Protein AF-A0A838JEU1-F1 (afdb_monomer)

Secondary structure (DSSP, 8-state):
--TTSTHHHHHHHHHHHHHHHSSPP-GGGSPPHHHHHHHHHHHTS---HHHHHHHHHHTT-HHHHSSSSEEPPTTT-EEETTEEEEEE-TTSSSEEEEEGGGTTSSS--EEEETTTT-TTS----EEEES-HHHHHHHHHHHHHHHH-SSEEEEE--HHHHHHHHHHS-B--PPPB-SSSSSEEEEE-SSEEEEEETTTEEEEEESSHHHHHHHHHH-----SEEE--

Foldseek 3Di:
DDPVPPVPPLVVVLQLLCVLQHPHFDQVQADPLVLQVVLCVVAVAHAAPLVSVCRRGHVNVCLQQVLFKDQDGSVRWDDDPQWTWGIAGNVRQKTKTFHRVQRVDNWAFIWMFNRRVPPPDDTDTDGFFRGPSLVSSVSSLVSSLRSAQWKFKFWAAPVQVVLQVVPWAWPPGDAGPPPHPRWTWTHDSFKIWIDHDRTMIIIHGSDNVSSVVVVVRGPTDIPDTGHD

Mean predicted aligned error: 4.56 Å

Solvent-accessible surface area (backbone atoms only — not comparable to full-atom values): 12388 Å² total; per-residue (Å²): 134,68,89,84,61,65,76,67,57,57,58,52,51,48,51,50,50,42,53,69,75,46,76,77,87,52,82,80,25,26,39,63,66,64,48,50,54,50,30,22,66,73,70,75,52,66,77,37,54,51,62,52,52,42,33,42,50,44,56,63,41,45,81,44,50,46,66,59,41,35,62,51,52,47,87,64,47,46,79,54,95,68,17,43,40,45,35,32,40,69,86,48,39,30,36,31,26,32,47,62,87,41,52,84,38,61,56,30,45,26,27,34,20,82,55,62,60,49,81,96,56,82,85,62,74,42,83,45,31,76,22,45,59,57,45,54,45,53,45,42,56,56,26,41,46,76,61,35,73,15,25,35,31,24,60,46,43,74,67,55,50,50,53,45,65,74,76,34,46,70,52,93,64,76,57,26,60,64,95,35,62,50,20,44,47,29,42,63,95,46,34,40,37,39,34,38,43,71,48,37,38,40,32,18,15,78,37,64,68,49,36,49,55,49,62,76,67,51,98,59,67,68,75,45,75,48,74,130

Nearest PDB structures (foldseek):
  6e8e-assembly1_A  TM=2.435E-01  e=3.056E-01  Escherichia coli K-12
  6e8e-assembly1_B  TM=2.453E-01  e=3.869E-01  Escherichia coli K-12
  7aze-assembly1_B  TM=1.612E-01  e=5.846E-01  Escherichia coli 2-427-07_S4_C3
  5g4q-assembly2_A-3  TM=1.961E-01  e=9.370E-01  Helicobacter pylori 26695
  4n99-assembly1_B  TM=1.307E-01  e=1.186E+00  Escherichia coli K-12

Structure (mmCIF, N/CA/C/O backbone):
data_AF-A0A838JEU1-F1
#
_entry.id   AF-A0A838JEU1-F1
#
loop_
_atom_site.group_PDB
_atom_site.id
_atom_site.type_symbol
_atom_site.label_atom_id
_atom_site.label_alt_id
_atom_site.label_comp_id
_atom_site.label_asym_id
_atom_site.label_entity_id
_atom_site.label_seq_id
_atom_site.pdbx_PDB_ins_code
_atom_site.Cartn_x
_atom_site.Cartn_y
_atom_site.Cartn_z
_atom_site.occupancy
_atom_site.B_iso_or_equiv
_atom_site.auth_seq_id
_atom_site.auth_comp_id
_atom_site.auth_asym_id
_atom_site.auth_atom_id
_atom_site.pdbx_PDB_model_num
ATOM 1 N N . MET A 1 1 ? 16.624 1.380 20.638 1.00 34.75 1 MET A N 1
ATOM 2 C CA . MET A 1 1 ? 15.987 2.659 20.261 1.00 34.75 1 MET A CA 1
ATOM 3 C C . MET A 1 1 ? 14.677 2.730 21.017 1.00 34.75 1 MET A C 1
ATOM 5 O O . MET A 1 1 ? 14.081 1.677 21.212 1.00 34.75 1 MET A O 1
ATOM 9 N N . ARG A 1 2 ? 14.326 3.891 21.573 1.00 26.25 2 ARG A N 1
ATOM 10 C CA . ARG A 1 2 ? 13.119 4.047 22.396 1.00 26.25 2 ARG A CA 1
ATOM 11 C C . ARG A 1 2 ? 11.879 4.120 21.478 1.00 26.25 2 ARG A C 1
ATOM 13 O O . ARG A 1 2 ? 11.994 4.546 20.332 1.00 26.25 2 ARG A O 1
ATOM 20 N N . GLU A 1 3 ? 10.732 3.642 21.962 1.00 34.91 3 GLU A N 1
ATOM 21 C CA . GLU A 1 3 ? 9.453 3.512 21.224 1.00 34.91 3 GLU A CA 1
ATOM 22 C C . GLU A 1 3 ? 8.858 4.845 20.722 1.00 34.91 3 GLU A C 1
ATOM 24 O O . GLU A 1 3 ? 7.921 4.853 19.930 1.00 34.91 3 GLU A O 1
ATOM 29 N N . ASP A 1 4 ? 9.426 5.979 21.126 1.00 34.72 4 ASP A N 1
ATOM 30 C CA . ASP A 1 4 ? 9.023 7.347 20.791 1.00 34.72 4 ASP A CA 1
ATOM 31 C C . ASP A 1 4 ? 9.634 7.896 19.478 1.00 34.72 4 ASP A C 1
ATOM 33 O O . ASP A 1 4 ? 9.159 8.909 18.967 1.00 34.72 4 ASP A O 1
ATOM 37 N N . GLU A 1 5 ? 10.620 7.223 18.866 1.00 35.59 5 GLU A N 1
ATOM 38 C CA . GLU A 1 5 ? 11.255 7.653 17.596 1.00 35.59 5 GLU A CA 1
ATOM 39 C C . GLU A 1 5 ? 10.657 7.013 16.324 1.00 35.59 5 GLU A C 1
ATOM 41 O O . GLU A 1 5 ? 10.950 7.450 15.209 1.00 35.59 5 GLU A O 1
ATOM 46 N N . ILE A 1 6 ? 9.788 6.006 16.457 1.00 46.88 6 ILE A N 1
ATOM 47 C CA . ILE A 1 6 ? 9.295 5.194 15.325 1.00 46.88 6 ILE A CA 1
ATOM 48 C C . ILE A 1 6 ? 8.277 5.965 14.457 1.00 46.88 6 ILE A C 1
ATOM 50 O O . ILE A 1 6 ? 8.247 5.808 13.236 1.00 46.88 6 ILE A O 1
ATOM 54 N N . GLY A 1 7 ? 7.509 6.886 15.050 1.00 44.34 7 GLY A N 1
ATOM 55 C CA . GLY A 1 7 ? 6.452 7.623 14.346 1.00 44.34 7 GLY A CA 1
ATOM 56 C C . GLY A 1 7 ? 6.934 8.680 13.340 1.00 44.34 7 GLY A C 1
ATOM 57 O O . GLY A 1 7 ? 6.198 9.011 12.419 1.00 44.34 7 GLY A O 1
ATOM 58 N N . HIS A 1 8 ? 8.161 9.203 13.463 1.00 49.50 8 HIS A N 1
ATOM 59 C CA . HIS A 1 8 ? 8.622 10.332 12.632 1.00 49.50 8 HIS A CA 1
ATOM 60 C C . HIS A 1 8 ? 9.325 9.931 11.324 1.00 49.50 8 HIS A C 1
ATOM 62 O O . HIS A 1 8 ? 9.464 10.767 10.433 1.00 49.50 8 HIS A O 1
ATOM 68 N N . HIS A 1 9 ? 9.770 8.681 11.165 1.00 67.44 9 HIS A N 1
ATOM 69 C CA . HIS A 1 9 ? 10.587 8.298 10.004 1.00 67.44 9 HIS A CA 1
ATOM 70 C C . HIS A 1 9 ? 9.757 7.839 8.790 1.00 67.44 9 HIS A C 1
ATOM 72 O O . HIS A 1 9 ? 10.110 8.116 7.637 1.00 67.44 9 HIS A O 1
ATOM 78 N N . TRP A 1 10 ? 8.635 7.149 9.020 1.00 81.56 10 TRP A N 1
ATOM 79 C CA . TRP A 1 10 ? 7.823 6.594 7.933 1.00 81.56 10 TRP A CA 1
ATOM 80 C C . TRP A 1 10 ? 7.064 7.697 7.185 1.00 81.56 10 TRP A C 1
ATOM 82 O O . TRP A 1 10 ? 7.128 7.758 5.959 1.00 81.56 10 TRP A O 1
ATOM 92 N N . TRP A 1 11 ? 6.429 8.631 7.905 1.00 84.25 11 TRP A N 1
ATOM 93 C CA . TRP A 1 11 ? 5.602 9.661 7.278 1.00 84.25 11 TRP A CA 1
ATOM 94 C C . TRP A 1 11 ? 6.423 10.642 6.443 1.00 84.25 11 TRP A C 1
ATOM 96 O O . TRP A 1 11 ? 5.967 11.116 5.406 1.00 84.25 11 TRP A O 1
ATOM 106 N N . VAL A 1 12 ? 7.674 10.897 6.837 1.00 86.19 12 VAL A N 1
ATOM 107 C CA . VAL A 1 12 ? 8.636 11.641 6.011 1.00 86.19 12 VAL A CA 1
ATOM 108 C C . VAL A 1 12 ? 8.907 10.905 4.699 1.00 86.19 12 VAL A C 1
ATOM 110 O O . VAL A 1 12 ? 8.905 11.529 3.640 1.00 86.19 12 VAL A O 1
ATOM 113 N N . SER A 1 13 ? 9.086 9.584 4.753 1.00 88.25 13 SER A N 1
ATOM 114 C CA . SER A 1 13 ? 9.321 8.754 3.566 1.00 88.25 13 SER A CA 1
ATOM 115 C C . SER A 1 13 ? 8.100 8.731 2.643 1.00 88.25 13 SER A C 1
ATOM 117 O O . SER A 1 13 ? 8.246 8.930 1.438 1.00 88.25 13 SER A O 1
ATOM 119 N N . VAL A 1 14 ? 6.895 8.598 3.206 1.00 89.31 14 VAL A N 1
ATOM 120 C CA . VAL A 1 14 ? 5.643 8.673 2.443 1.00 89.31 14 VAL A CA 1
ATOM 121 C C . VAL A 1 14 ? 5.468 10.053 1.817 1.00 89.31 14 VAL A C 1
ATOM 123 O O . VAL A 1 14 ? 5.272 10.149 0.613 1.00 89.31 14 VAL A O 1
ATOM 126 N N . LYS A 1 15 ? 5.594 11.141 2.586 1.00 88.81 15 LYS A N 1
ATOM 127 C CA . LYS A 1 15 ? 5.502 12.515 2.057 1.00 88.81 15 LYS A CA 1
ATOM 128 C C . LYS A 1 15 ? 6.488 12.761 0.927 1.00 88.81 15 LYS A C 1
ATOM 130 O O . LYS A 1 15 ? 6.144 13.408 -0.057 1.00 88.81 15 LYS A O 1
ATOM 135 N N . GLN A 1 16 ? 7.704 12.250 1.067 1.00 89.75 16 GLN A N 1
ATOM 136 C CA . GLN A 1 16 ? 8.727 12.378 0.045 1.00 89.75 16 GLN A CA 1
ATOM 137 C C . GLN A 1 16 ? 8.371 11.595 -1.221 1.00 89.75 16 GLN A C 1
ATOM 139 O O . GLN A 1 16 ? 8.510 12.140 -2.311 1.00 89.75 16 GLN A O 1
ATOM 144 N N . TRP A 1 17 ? 7.864 10.367 -1.085 1.00 91.56 17 TRP A N 1
ATOM 145 C CA . TRP A 1 17 ? 7.328 9.607 -2.215 1.00 91.56 17 TRP A CA 1
ATOM 146 C C . TRP A 1 17 ? 6.184 10.359 -2.902 1.00 91.56 17 TRP A C 1
ATOM 148 O O . TRP A 1 17 ? 6.201 10.529 -4.118 1.00 91.56 17 TRP A O 1
ATOM 158 N N . ILE A 1 18 ? 5.231 10.882 -2.123 1.00 91.44 18 ILE A N 1
ATOM 159 C CA . ILE A 1 18 ? 4.098 11.661 -2.634 1.00 91.44 18 ILE A CA 1
ATOM 160 C C . ILE A 1 18 ? 4.588 12.890 -3.407 1.00 91.44 18 ILE A C 1
ATOM 162 O O . ILE A 1 18 ? 4.114 13.144 -4.509 1.00 91.44 18 ILE A O 1
ATOM 166 N N . ALA A 1 19 ? 5.560 13.626 -2.867 1.00 90.69 19 ALA A N 1
ATOM 167 C CA . ALA A 1 19 ? 6.141 14.796 -3.524 1.00 90.69 19 ALA A CA 1
ATOM 168 C C . ALA A 1 19 ? 6.903 14.449 -4.814 1.00 90.69 19 ALA A C 1
ATOM 170 O O . ALA A 1 19 ? 6.990 15.278 -5.717 1.00 90.69 19 ALA A O 1
ATOM 171 N N . ASP A 1 20 ? 7.470 13.245 -4.896 1.00 91.56 20 ASP A N 1
ATOM 172 C CA . ASP A 1 20 ? 8.172 12.767 -6.082 1.00 91.56 20 ASP A CA 1
ATOM 173 C C . ASP A 1 20 ? 7.193 12.304 -7.184 1.00 91.56 20 ASP A C 1
ATOM 175 O O . ASP A 1 20 ? 7.394 12.624 -8.359 1.00 91.56 20 ASP A O 1
ATOM 179 N N . TRP A 1 21 ? 6.133 11.575 -6.831 1.00 93.75 21 TRP A N 1
ATOM 180 C CA . TRP A 1 21 ? 5.269 10.873 -7.793 1.00 93.75 21 TRP A CA 1
ATOM 181 C C . TRP A 1 21 ? 3.942 11.566 -8.104 1.00 93.75 21 TRP A C 1
ATOM 183 O O . TRP A 1 21 ? 3.328 11.273 -9.126 1.00 93.75 21 TRP A O 1
ATOM 193 N N . TYR A 1 22 ? 3.500 12.488 -7.255 1.00 92.81 22 TYR A N 1
ATOM 194 C CA . TYR A 1 22 ? 2.186 13.114 -7.354 1.00 92.81 22 TYR A CA 1
ATOM 195 C C . TYR A 1 22 ? 2.292 14.637 -7.272 1.00 92.81 22 TYR A C 1
ATOM 197 O O . TYR A 1 22 ? 3.369 15.215 -7.107 1.00 92.81 22 TYR A O 1
ATOM 205 N N . ARG A 1 23 ? 1.145 15.322 -7.363 1.00 91.88 23 ARG A N 1
ATOM 206 C CA . ARG A 1 23 ? 1.109 16.758 -7.075 1.00 91.88 23 ARG A CA 1
ATOM 207 C C . ARG A 1 23 ? 1.555 17.041 -5.627 1.00 91.88 23 ARG A C 1
ATOM 209 O O . ARG A 1 23 ? 1.268 16.220 -4.741 1.00 91.88 23 ARG A O 1
ATOM 216 N N . PRO A 1 24 ? 2.159 18.218 -5.364 1.00 87.88 24 PRO A N 1
ATOM 217 C CA . PRO A 1 24 ? 2.496 18.645 -4.012 1.00 87.88 24 PRO A CA 1
ATOM 218 C C . PRO A 1 24 ? 1.298 18.554 -3.061 1.00 87.88 24 PRO A C 1
ATOM 220 O O . PRO A 1 24 ? 0.160 18.844 -3.450 1.00 87.88 24 PRO A O 1
ATOM 223 N N . SER A 1 25 ? 1.565 18.140 -1.822 1.00 88.62 25 SER A N 1
ATOM 224 C CA . SER A 1 25 ? 0.551 18.090 -0.769 1.00 88.62 25 SER A CA 1
ATOM 225 C C . SER A 1 25 ? 0.269 19.478 -0.199 1.00 88.62 25 SER A C 1
ATOM 227 O O . SER A 1 25 ? 1.195 20.266 0.012 1.00 88.62 25 SER A O 1
ATOM 229 N N . GLY A 1 26 ? -0.999 19.743 0.096 1.00 89.81 26 GLY A N 1
ATOM 230 C CA . GLY A 1 26 ? -1.471 20.958 0.758 1.00 89.81 26 GLY A CA 1
ATOM 231 C C . GLY A 1 26 ? -2.243 20.657 2.043 1.00 89.81 26 GLY A C 1
ATOM 232 O O . GLY A 1 26 ? -2.559 19.510 2.346 1.00 89.81 26 GLY A O 1
ATOM 233 N N . VAL A 1 27 ? -2.545 21.689 2.833 1.00 90.56 27 VAL A N 1
ATOM 234 C CA . VAL A 1 27 ? -3.310 21.541 4.092 1.00 90.56 27 VAL A CA 1
ATOM 235 C C . VAL A 1 27 ? -4.745 21.079 3.815 1.00 90.56 27 VAL A C 1
ATOM 237 O O . VAL A 1 27 ? -5.356 20.385 4.624 1.00 90.56 27 VAL A O 1
ATOM 240 N N . GLU A 1 28 ? -5.274 21.433 2.649 1.00 94.44 28 GLU A N 1
ATOM 241 C CA . GLU A 1 28 ? -6.586 21.035 2.154 1.00 94.44 28 GLU A CA 1
ATOM 242 C C . GLU A 1 28 ? -6.712 19.536 1.864 1.00 94.44 28 GLU A C 1
ATOM 244 O O . GLU A 1 28 ? -7.832 19.052 1.740 1.00 94.44 28 GLU A O 1
ATOM 249 N N . ASP A 1 29 ? -5.601 18.799 1.789 1.00 95.94 29 ASP A N 1
ATOM 250 C CA . ASP A 1 29 ? -5.586 17.357 1.522 1.00 95.94 29 ASP A CA 1
ATOM 251 C C . ASP A 1 29 ? -6.005 16.514 2.738 1.00 95.94 29 ASP A C 1
ATOM 253 O O . ASP A 1 29 ? -6.312 15.325 2.608 1.00 95.94 29 ASP A O 1
ATOM 257 N N . GLY A 1 30 ? -6.048 17.133 3.917 1.00 96.75 30 GLY A N 1
ATOM 258 C CA . GLY A 1 30 ? -6.467 16.522 5.167 1.00 96.75 30 GLY A CA 1
ATOM 259 C C . GLY A 1 30 ? -7.982 16.460 5.357 1.00 96.75 30 GLY A C 1
ATOM 260 O O . GLY A 1 30 ? -8.742 17.368 4.996 1.00 96.75 30 GLY A O 1
ATOM 261 N N . LEU A 1 31 ? -8.434 15.391 6.005 1.00 97.62 31 LEU A N 1
ATOM 262 C CA . LEU A 1 31 ? -9.739 15.343 6.655 1.00 97.62 31 LEU A CA 1
ATOM 263 C C . LEU A 1 31 ? -9.664 16.012 8.041 1.00 97.62 31 LEU A C 1
ATOM 265 O O . LEU A 1 31 ? -8.628 15.947 8.707 1.00 97.62 31 LEU A O 1
ATOM 269 N N . PRO A 1 32 ? -10.744 16.658 8.511 1.00 97.25 32 PRO A N 1
ATOM 270 C CA . PRO A 1 32 ? -10.818 17.164 9.874 1.00 97.25 32 PRO A CA 1
ATOM 271 C C . PRO A 1 32 ? -10.585 16.049 10.898 1.00 97.25 32 PRO A C 1
ATOM 273 O O . PRO A 1 32 ? -11.189 14.985 10.811 1.00 97.25 32 PRO A O 1
ATOM 276 N N . ILE A 1 33 ? -9.796 16.324 11.942 1.00 96.75 33 ILE A N 1
ATOM 277 C CA . ILE A 1 33 ? -9.591 15.373 13.053 1.00 96.75 33 ILE A CA 1
ATOM 278 C C . ILE A 1 33 ? -10.911 14.951 13.724 1.00 96.75 33 ILE A C 1
ATOM 280 O O . ILE A 1 33 ? -11.016 13.847 14.251 1.00 96.75 33 ILE A O 1
ATOM 284 N N . MET A 1 34 ? -11.935 15.808 13.654 1.00 97.88 34 MET A N 1
ATOM 285 C CA . MET A 1 34 ? -13.280 15.515 14.149 1.00 97.88 34 MET A CA 1
ATOM 286 C C . MET A 1 34 ? -13.882 14.262 13.496 1.00 97.88 34 MET A C 1
ATOM 288 O O . MET A 1 34 ? -14.596 13.527 14.172 1.00 97.88 34 MET A O 1
ATOM 292 N N . ASP A 1 35 ? -13.567 13.982 12.228 1.00 98.31 35 ASP A N 1
ATOM 293 C CA . ASP A 1 35 ? -14.056 12.788 11.532 1.00 98.31 35 ASP A CA 1
ATOM 294 C C . ASP A 1 35 ? -13.490 11.515 12.188 1.00 98.31 35 ASP A C 1
ATOM 296 O O . ASP A 1 35 ? -14.218 10.544 12.399 1.00 98.31 35 ASP A O 1
ATOM 300 N N . CYS A 1 36 ? -12.216 11.544 12.600 1.00 98.00 36 CYS A N 1
ATOM 301 C CA . CYS A 1 36 ? -11.595 10.465 13.371 1.00 98.00 36 CYS A CA 1
ATOM 302 C C . CYS A 1 36 ? -12.260 10.310 14.745 1.00 98.00 36 CYS A C 1
ATOM 304 O O . CYS A 1 36 ? -12.632 9.202 15.115 1.00 98.00 36 CYS A O 1
ATOM 306 N N . THR A 1 37 ? -12.476 11.408 15.477 1.00 98.19 37 THR A N 1
ATOM 307 C CA . THR A 1 37 ? -13.117 11.368 16.806 1.00 98.19 37 THR A CA 1
ATOM 308 C C . THR A 1 37 ? -14.555 10.844 16.743 1.00 98.19 37 THR A C 1
ATOM 310 O O . THR A 1 37 ? -14.997 10.111 17.628 1.00 98.19 37 THR A O 1
ATOM 313 N N . GLN A 1 38 ? -15.298 11.175 15.684 1.00 98.50 38 GLN A N 1
ATOM 314 C CA . GLN A 1 38 ? -16.636 10.627 15.458 1.00 98.50 38 GLN A CA 1
ATOM 315 C C . GLN A 1 38 ? -16.594 9.123 15.176 1.00 98.50 38 GLN A C 1
ATOM 317 O O . GLN A 1 38 ? -17.432 8.388 15.698 1.00 98.50 38 GLN A O 1
ATOM 322 N N . ALA A 1 39 ? -15.622 8.652 14.390 1.00 98.38 39 ALA A N 1
ATOM 323 C CA . ALA A 1 39 ? -15.423 7.227 14.140 1.00 98.38 39 ALA A CA 1
ATOM 324 C C . ALA A 1 39 ? -15.069 6.467 15.427 1.00 98.38 39 ALA A C 1
ATOM 326 O O . ALA A 1 39 ? -15.702 5.458 15.731 1.00 98.38 39 ALA A O 1
ATOM 327 N N . GLU A 1 40 ? -14.129 6.994 16.215 1.00 98.50 40 GLU A N 1
ATOM 328 C CA . GLU A 1 40 ? -13.737 6.470 17.530 1.00 98.50 40 GLU A CA 1
ATOM 329 C C . GLU A 1 40 ? -14.949 6.344 18.462 1.00 98.50 40 GLU A C 1
ATOM 331 O O . GLU A 1 40 ? -15.218 5.268 18.995 1.00 98.50 40 GLU A O 1
ATOM 336 N N . SER A 1 41 ? -15.754 7.407 18.588 1.00 98.50 41 SER A N 1
ATOM 337 C CA . SER A 1 41 ? -16.962 7.388 19.420 1.00 98.50 41 SER A CA 1
ATOM 338 C C . SER A 1 41 ? -18.032 6.424 18.907 1.00 98.50 41 SER A C 1
ATOM 340 O O . SER A 1 41 ? -18.727 5.816 19.718 1.00 98.50 41 SER A O 1
ATOM 342 N N . ARG A 1 42 ? -18.202 6.306 17.585 1.00 98.50 42 ARG A N 1
ATOM 343 C CA . ARG A 1 42 ? -19.189 5.411 16.960 1.00 98.50 42 ARG A CA 1
ATOM 344 C C . ARG A 1 42 ? -18.831 3.942 17.160 1.00 98.50 42 ARG A C 1
ATOM 346 O O . ARG A 1 42 ? -19.724 3.127 17.360 1.00 98.50 42 ARG A O 1
ATOM 353 N N . LEU A 1 43 ? -17.545 3.616 17.074 1.00 98.19 43 LEU A N 1
ATOM 354 C CA . LEU A 1 43 ? -17.036 2.247 17.147 1.00 98.19 43 LEU A CA 1
ATOM 355 C C . LEU A 1 43 ? -16.625 1.834 18.568 1.00 98.19 43 LEU A C 1
ATOM 357 O O . LEU A 1 43 ? -16.442 0.648 18.820 1.00 98.19 43 LEU A O 1
ATOM 361 N N . GLY A 1 44 ? -16.492 2.784 19.498 1.00 98.12 44 GLY A N 1
ATOM 362 C CA . GLY A 1 44 ? -16.041 2.514 20.863 1.00 98.12 44 GLY A CA 1
ATOM 363 C C . GLY A 1 44 ? -14.558 2.140 20.943 1.00 98.12 44 GLY A C 1
ATOM 364 O O . GLY A 1 44 ? -14.179 1.330 21.784 1.00 98.12 44 GLY A O 1
ATOM 365 N N . ILE A 1 45 ? -13.729 2.710 20.063 1.00 97.88 45 ILE A N 1
ATOM 366 C CA . ILE A 1 45 ? -12.292 2.418 19.944 1.00 97.88 45 ILE A CA 1
ATOM 367 C C . ILE A 1 45 ? -11.463 3.704 19.954 1.00 97.88 45 ILE A C 1
ATOM 369 O O . ILE A 1 45 ? -12.001 4.801 19.829 1.00 97.88 45 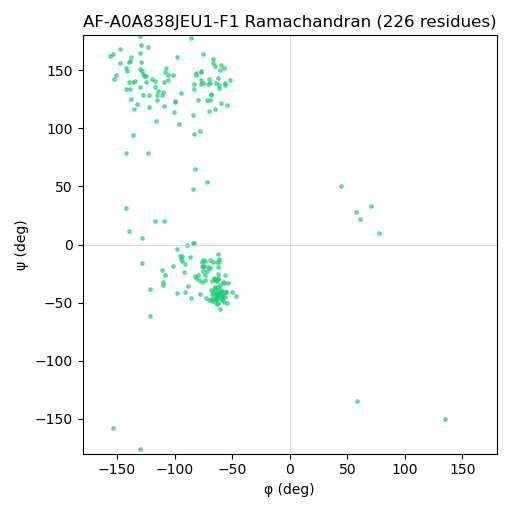ILE A O 1
ATOM 373 N N . VAL A 1 46 ? -10.141 3.558 20.016 1.00 97.38 46 VAL A N 1
ATOM 374 C CA . VAL A 1 46 ? -9.184 4.618 19.679 1.00 97.38 46 VAL A CA 1
ATOM 375 C C . VAL A 1 46 ? -8.474 4.215 18.393 1.00 97.38 46 VAL A C 1
ATOM 377 O O . VAL A 1 46 ? -7.974 3.097 18.289 1.00 97.38 46 VAL A O 1
ATOM 380 N N . LEU A 1 47 ? -8.436 5.106 17.403 1.00 98.00 47 LEU A N 1
ATOM 381 C CA . LEU A 1 47 ? -7.729 4.841 16.157 1.00 98.00 47 LEU A CA 1
ATOM 382 C C . LEU A 1 47 ? -6.214 4.963 16.382 1.00 98.00 47 LEU A C 1
ATOM 384 O O . LEU A 1 47 ? -5.775 5.919 17.042 1.00 98.00 47 LEU A O 1
ATOM 388 N N . PRO A 1 48 ? -5.405 4.065 15.794 1.00 97.44 48 PRO A N 1
ATOM 389 C CA . PRO A 1 48 ? -3.951 4.163 15.837 1.00 97.44 48 PRO A CA 1
ATOM 390 C C . PRO A 1 48 ? -3.422 5.480 15.274 1.00 97.44 48 PRO A C 1
ATOM 392 O O . PRO A 1 48 ? -4.033 6.102 14.395 1.00 97.44 48 PRO A O 1
ATOM 395 N N . GLN A 1 49 ? -2.261 5.903 15.774 1.00 95.44 49 GLN A N 1
ATOM 396 C CA . GLN A 1 49 ? -1.648 7.180 15.406 1.00 95.44 49 GLN A CA 1
ATOM 397 C C . GLN A 1 49 ? -1.427 7.301 13.882 1.00 95.44 49 GLN A C 1
ATOM 399 O O . GLN A 1 49 ? -1.833 8.331 13.338 1.00 95.44 49 GLN A O 1
ATOM 404 N N . PRO A 1 50 ? -0.901 6.284 13.163 1.00 96.44 50 PRO A N 1
ATOM 405 C CA . PRO A 1 50 ? -0.664 6.396 11.722 1.00 96.44 50 PRO A CA 1
ATOM 406 C C . PRO A 1 50 ? -1.938 6.562 10.894 1.00 96.44 50 PRO A C 1
ATOM 408 O O . PRO A 1 50 ? -1.932 7.336 9.942 1.00 96.44 50 PRO A O 1
ATOM 411 N N . LEU A 1 51 ? -3.051 5.913 11.270 1.00 96.88 51 LEU A N 1
ATOM 412 C CA . LEU A 1 51 ? -4.335 6.121 10.584 1.00 96.88 51 LEU A CA 1
ATOM 413 C C . LEU A 1 51 ? -4.824 7.559 10.766 1.00 96.88 51 LEU A C 1
ATOM 415 O O . LEU A 1 51 ? -5.223 8.205 9.799 1.00 96.88 51 LEU A O 1
ATOM 419 N N . LYS A 1 52 ? -4.766 8.092 11.992 1.00 96.75 52 LYS A N 1
ATOM 420 C CA . LYS A 1 52 ? -5.165 9.483 12.256 1.00 96.75 52 LYS A CA 1
ATOM 421 C C . LYS A 1 52 ? -4.278 10.475 11.512 1.00 96.75 52 LYS A C 1
ATOM 423 O O . LYS A 1 52 ? -4.797 11.432 10.938 1.00 96.75 52 LYS A O 1
ATOM 428 N N . GLU A 1 53 ? -2.967 10.251 11.501 1.00 95.44 53 GLU A N 1
ATOM 429 C CA . GLU A 1 53 ? -2.006 11.084 10.771 1.00 95.44 53 GLU A CA 1
ATOM 430 C C . GLU A 1 53 ? -2.254 11.034 9.259 1.00 95.44 53 GLU A C 1
ATOM 432 O O . GLU A 1 53 ? -2.275 12.082 8.607 1.00 95.44 53 GLU A O 1
ATOM 437 N N . TRP A 1 54 ? -2.541 9.847 8.718 1.00 96.38 54 TRP A N 1
ATOM 438 C CA . TRP A 1 54 ? -2.915 9.680 7.319 1.00 96.38 54 TRP A CA 1
ATOM 439 C C . TRP A 1 54 ? -4.185 10.462 6.985 1.00 96.38 54 TRP A C 1
ATOM 441 O O . TRP A 1 54 ? -4.164 11.312 6.094 1.00 96.38 54 TRP A O 1
ATOM 451 N N . TYR A 1 55 ? -5.284 10.238 7.714 1.00 97.50 55 TYR A N 1
ATOM 452 C CA . TYR A 1 55 ? -6.550 10.925 7.446 1.00 97.50 55 TYR A CA 1
ATOM 453 C C . TYR A 1 55 ? -6.398 12.441 7.521 1.00 97.50 55 TYR A C 1
ATOM 455 O O . TYR A 1 55 ? -6.863 13.149 6.631 1.00 97.50 55 TYR A O 1
ATOM 463 N N . THR A 1 56 ? -5.702 12.943 8.540 1.00 96.62 56 THR A N 1
ATOM 464 C CA . THR A 1 56 ? -5.552 14.388 8.759 1.00 96.62 56 THR A CA 1
ATOM 465 C C . THR A 1 56 ? -4.564 15.070 7.823 1.00 96.62 56 THR A C 1
ATOM 467 O O . THR A 1 56 ? -4.610 16.291 7.705 1.00 96.62 56 THR A O 1
ATOM 470 N N . THR A 1 57 ? -3.711 14.320 7.122 1.00 94.50 57 THR A N 1
ATOM 471 C CA . THR A 1 57 ? -2.727 14.908 6.201 1.00 94.50 57 THR A CA 1
ATOM 472 C C . THR A 1 57 ? -3.033 14.631 4.726 1.00 94.50 57 THR A C 1
ATOM 474 O O . THR A 1 57 ? -2.753 15.475 3.881 1.00 94.50 57 THR A O 1
ATOM 477 N N . ALA A 1 58 ? -3.579 13.460 4.398 1.00 95.62 58 ALA A N 1
ATOM 478 C CA . ALA A 1 58 ? -3.789 12.997 3.024 1.00 95.62 58 ALA A CA 1
ATOM 479 C C . ALA A 1 58 ? -5.138 12.280 2.815 1.00 95.62 58 ALA A C 1
ATOM 481 O O . ALA A 1 58 ? -5.356 11.673 1.767 1.00 95.62 58 ALA A O 1
ATOM 482 N N . GLY A 1 59 ? -6.067 12.343 3.775 1.00 95.81 59 GLY A N 1
ATOM 483 C CA . GLY A 1 59 ? -7.346 11.628 3.708 1.00 95.81 59 GLY A CA 1
ATOM 484 C C . GLY A 1 59 ? -8.251 12.015 2.532 1.00 95.81 59 GLY A C 1
ATOM 485 O O . GLY A 1 59 ? -9.172 11.271 2.214 1.00 95.81 59 GLY A O 1
ATOM 486 N N . ARG A 1 60 ? -7.998 13.143 1.852 1.00 96.38 60 ARG A N 1
ATOM 487 C CA . ARG A 1 60 ? -8.702 13.545 0.617 1.00 96.38 60 ARG A CA 1
ATOM 488 C C . ARG A 1 60 ? -7.948 13.203 -0.670 1.00 96.38 60 ARG A C 1
ATOM 490 O O . ARG A 1 60 ? -8.477 13.437 -1.753 1.00 96.38 60 ARG A O 1
ATOM 497 N N . ARG A 1 61 ? -6.730 12.662 -0.578 1.00 95.00 61 ARG A N 1
ATOM 498 C CA . ARG A 1 61 ? -5.877 12.308 -1.726 1.00 95.00 61 ARG A CA 1
ATOM 499 C C . ARG A 1 61 ? -6.239 10.954 -2.311 1.00 95.00 61 ARG A C 1
ATOM 501 O O . ARG A 1 61 ? -5.456 10.008 -2.249 1.00 95.00 61 ARG A O 1
ATOM 508 N N . THR A 1 62 ? -7.444 10.856 -2.862 1.00 94.50 62 THR A N 1
ATOM 509 C CA . THR A 1 62 ? -7.925 9.620 -3.494 1.00 94.50 62 THR A CA 1
ATOM 510 C C . THR A 1 62 ? -7.077 9.205 -4.698 1.00 94.50 62 THR A C 1
ATOM 512 O O . THR A 1 62 ? -7.055 8.030 -5.034 1.00 94.50 62 THR A O 1
ATOM 515 N N . ASP A 1 63 ? -6.311 10.133 -5.281 1.00 94.25 63 ASP A N 1
ATOM 516 C CA . ASP A 1 63 ? -5.278 9.863 -6.285 1.00 94.25 63 ASP A CA 1
ATOM 517 C C . ASP A 1 63 ? -4.110 9.006 -5.766 1.00 94.25 63 ASP A C 1
ATOM 519 O O . ASP A 1 63 ? -3.354 8.492 -6.577 1.00 94.25 63 ASP A O 1
ATOM 523 N N . ILE A 1 64 ? -3.957 8.851 -4.444 1.00 93.44 64 ILE A N 1
ATOM 524 C CA . ILE A 1 64 ? -2.852 8.114 -3.807 1.00 93.44 64 ILE A CA 1
ATOM 525 C C . ILE A 1 64 ? -3.315 6.798 -3.162 1.00 93.44 64 ILE A C 1
ATOM 527 O O . ILE A 1 64 ? -2.532 5.861 -3.082 1.00 93.44 64 ILE A O 1
ATOM 531 N N . HIS A 1 65 ? -4.547 6.731 -2.644 1.00 88.19 65 HIS A N 1
ATOM 532 C CA . HIS A 1 65 ? -5.019 5.603 -1.816 1.00 88.19 65 HIS A CA 1
ATOM 533 C C . HIS A 1 65 ? -6.350 4.981 -2.278 1.00 88.19 65 HIS A C 1
ATOM 535 O O . HIS A 1 65 ? -6.937 4.179 -1.550 1.00 88.19 65 HIS A O 1
ATOM 541 N N . CYS A 1 66 ? -6.875 5.432 -3.422 1.00 92.56 66 CYS A N 1
ATOM 542 C CA . CYS A 1 66 ? -8.180 5.042 -3.961 1.00 92.56 66 CYS A CA 1
ATOM 543 C C . CYS A 1 66 ? -8.163 4.900 -5.499 1.00 92.56 66 CYS A C 1
ATOM 545 O O . CYS A 1 66 ? -9.161 5.206 -6.157 1.00 92.56 66 CYS A O 1
ATOM 547 N N . VAL A 1 67 ? -7.033 4.498 -6.091 1.00 93.62 67 VAL A N 1
ATOM 548 C CA . VAL A 1 67 ? -6.890 4.321 -7.547 1.00 93.62 67 VAL A CA 1
ATOM 549 C C . VAL A 1 67 ? -7.365 2.931 -7.961 1.00 93.62 67 VAL A C 1
ATOM 551 O O . VAL A 1 67 ? -8.137 2.804 -8.912 1.00 93.62 67 VAL A O 1
ATOM 554 N N . GLN A 1 68 ? -6.942 1.902 -7.230 1.00 94.31 68 GLN A N 1
ATOM 555 C CA . GLN A 1 68 ? -7.375 0.523 -7.396 1.00 94.31 68 GLN A CA 1
ATOM 556 C C . GLN A 1 68 ? -8.009 -0.006 -6.105 1.00 94.31 68 GLN A C 1
ATOM 558 O O . GLN A 1 68 ? -9.197 -0.326 -6.124 1.00 94.31 68 GLN A O 1
ATOM 563 N N . ASN A 1 69 ? -7.281 -0.069 -4.990 1.00 96.50 69 ASN A N 1
ATOM 564 C CA . ASN A 1 69 ? -7.850 -0.441 -3.690 1.00 96.50 69 ASN A CA 1
ATOM 565 C C . ASN A 1 69 ? -8.446 0.781 -2.990 1.00 96.50 69 ASN A C 1
ATOM 567 O O . ASN A 1 69 ? -8.418 1.878 -3.534 1.00 96.50 69 ASN A O 1
ATOM 571 N N . ARG A 1 70 ? -9.051 0.612 -1.809 1.00 96.12 70 ARG A N 1
ATOM 572 C CA . ARG A 1 70 ? -9.732 1.708 -1.106 1.00 96.12 70 ARG A CA 1
ATOM 573 C C . ARG A 1 70 ? -9.397 1.751 0.376 1.00 96.12 70 ARG A C 1
ATOM 575 O O . ARG A 1 70 ? -9.826 0.876 1.129 1.00 96.12 70 ARG A O 1
ATOM 582 N N . LEU A 1 71 ? -8.753 2.836 0.805 1.00 97.88 71 LEU A N 1
ATOM 583 C CA . LEU A 1 71 ? -8.801 3.259 2.205 1.00 97.88 71 LEU A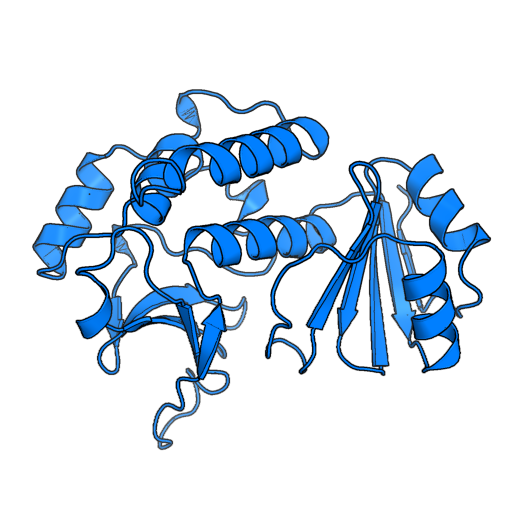 CA 1
ATOM 584 C C . LEU A 1 71 ? -10.215 3.757 2.524 1.00 97.88 71 LEU A C 1
ATOM 586 O O . LEU A 1 71 ? -10.730 4.665 1.868 1.00 97.88 71 LEU A O 1
ATOM 5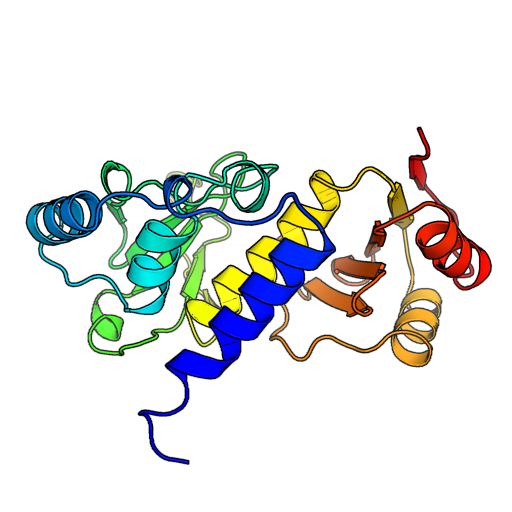90 N N . LEU A 1 72 ? -10.844 3.180 3.541 1.00 98.06 72 LEU A N 1
ATOM 591 C CA . LEU A 1 72 ? -12.166 3.602 3.990 1.00 98.06 72 LEU A CA 1
ATOM 592 C C . LEU A 1 72 ? -12.090 4.978 4.654 1.00 98.06 72 LEU A C 1
ATOM 594 O O . LEU A 1 72 ? -11.149 5.277 5.384 1.00 98.06 72 LEU A O 1
ATOM 598 N N . SER A 1 73 ? -13.097 5.826 4.450 1.00 97.31 73 SER A N 1
ATOM 599 C CA . SER A 1 73 ? -13.191 7.061 5.231 1.00 97.31 73 SER A CA 1
ATOM 600 C C . SER A 1 73 ? -13.474 6.743 6.711 1.00 97.31 73 SER A C 1
ATOM 602 O O . SER A 1 73 ? -14.029 5.683 7.020 1.00 97.31 73 SER A O 1
ATOM 604 N N . PRO A 1 74 ? -13.202 7.669 7.653 1.00 98.31 74 PRO A N 1
ATOM 605 C CA . PRO A 1 74 ? -13.522 7.453 9.066 1.00 98.31 74 PRO A CA 1
ATOM 606 C C . PRO A 1 74 ? -14.992 7.065 9.324 1.00 98.31 74 PRO A C 1
ATOM 608 O O . PRO A 1 74 ? -15.289 6.266 10.215 1.00 98.31 74 PRO A O 1
ATOM 611 N N . SER A 1 75 ? -15.937 7.578 8.527 1.00 97.94 75 SER A N 1
ATOM 612 C CA . SER A 1 75 ? -17.359 7.228 8.657 1.00 97.94 75 SER A CA 1
ATOM 613 C C . SER A 1 75 ? -17.708 5.843 8.102 1.00 97.94 75 SER A C 1
ATOM 615 O O . SER A 1 75 ? -18.745 5.299 8.473 1.00 97.94 75 SER A O 1
ATOM 617 N N . GLN A 1 76 ? -16.847 5.270 7.260 1.00 97.88 76 GLN A N 1
ATOM 618 C CA . GLN A 1 76 ? -17.005 3.945 6.657 1.00 97.88 76 GLN A CA 1
ATOM 619 C C . GLN A 1 76 ? -16.301 2.833 7.437 1.00 97.88 76 GLN A C 1
ATOM 621 O O . GLN A 1 76 ? -16.577 1.669 7.177 1.00 97.88 76 GLN A O 1
ATOM 626 N N . LEU A 1 77 ? -15.426 3.169 8.393 1.00 98.50 77 LEU A N 1
ATOM 627 C CA . LEU A 1 77 ? -14.799 2.173 9.264 1.00 98.50 77 LEU A CA 1
ATOM 628 C C . LEU A 1 77 ? -15.860 1.340 9.983 1.00 98.50 77 LEU A C 1
ATOM 630 O O . LEU A 1 77 ? -16.850 1.882 10.492 1.00 98.50 77 LEU A O 1
ATOM 634 N N . GLU A 1 78 ? -15.620 0.042 10.081 1.00 97.62 78 GLU A N 1
ATOM 635 C CA . GLU A 1 78 ? -16.506 -0.901 10.751 1.00 97.62 78 GLU A CA 1
ATOM 636 C C . GLU A 1 78 ? -15.713 -1.924 11.553 1.00 97.62 78 GLU A C 1
ATOM 638 O O . GLU A 1 78 ? -14.531 -2.158 11.301 1.00 97.62 78 GLU A O 1
ATOM 643 N N . ILE A 1 79 ? -16.376 -2.516 12.545 1.00 98.00 79 ILE A N 1
ATOM 644 C CA . ILE A 1 79 ? -15.845 -3.667 13.264 1.00 98.00 79 ILE A CA 1
ATOM 645 C C . ILE A 1 79 ? -16.499 -4.907 12.677 1.00 98.00 79 ILE A C 1
ATOM 647 O O . ILE A 1 79 ? -17.723 -5.038 12.717 1.00 98.00 79 ILE A O 1
ATOM 651 N N . HIS A 1 80 ? -15.674 -5.823 12.190 1.00 95.50 80 HIS A N 1
ATOM 652 C CA . HIS A 1 80 ? -16.104 -7.113 11.675 1.00 95.50 80 HIS A CA 1
ATOM 653 C C . HIS A 1 80 ? -15.134 -8.195 12.136 1.00 95.50 80 HIS A C 1
ATOM 655 O O . HIS A 1 80 ? -13.925 -7.995 12.098 1.00 95.50 80 HIS A O 1
ATOM 661 N N . ASP A 1 81 ? -15.666 -9.314 12.627 1.00 94.75 81 ASP A N 1
ATOM 662 C CA . ASP A 1 81 ? -14.883 -10.452 13.132 1.00 94.75 81 ASP A CA 1
ATOM 663 C C . ASP A 1 81 ? -13.701 -10.055 14.048 1.00 94.75 81 ASP A C 1
ATOM 665 O O . ASP A 1 81 ? -12.555 -10.447 13.850 1.00 94.75 81 ASP A O 1
ATOM 669 N N . ASN A 1 82 ? -13.978 -9.217 15.055 1.00 96.44 82 ASN A N 1
ATOM 670 C CA . ASN A 1 82 ? -12.989 -8.722 16.025 1.00 96.44 82 ASN A CA 1
ATOM 671 C C . ASN A 1 82 ? -11.826 -7.900 15.418 1.00 96.44 82 ASN A C 1
ATOM 673 O O . ASN A 1 82 ? -10.785 -7.741 16.061 1.00 96.44 82 ASN A O 1
ATOM 677 N N . HIS A 1 83 ? -12.016 -7.339 14.220 1.00 98.38 83 HIS A N 1
ATOM 678 C CA . HIS A 1 83 ? -11.079 -6.440 13.548 1.00 98.38 83 HIS A CA 1
ATOM 679 C C . HIS A 1 83 ? -11.757 -5.120 13.171 1.00 98.38 83 HIS A C 1
ATOM 681 O O . HIS A 1 83 ? -12.927 -5.095 12.796 1.00 98.38 83 HIS A O 1
ATOM 687 N N . VAL A 1 84 ? -11.018 -4.012 13.242 1.00 98.56 84 VAL A N 1
ATOM 688 C CA . VAL A 1 84 ? -11.413 -2.738 12.627 1.00 98.56 84 VAL A CA 1
ATOM 689 C C . VAL A 1 84 ? -10.991 -2.780 11.170 1.00 98.56 84 VAL A C 1
ATOM 691 O O . VAL A 1 84 ? -9.795 -2.745 10.879 1.00 98.56 84 VAL A O 1
ATOM 694 N N . ILE A 1 85 ? -11.958 -2.839 10.264 1.00 98.50 85 ILE A N 1
ATOM 695 C CA . ILE A 1 85 ? -11.703 -2.828 8.826 1.00 98.50 85 ILE A CA 1
ATOM 696 C C . ILE A 1 85 ? -11.444 -1.391 8.396 1.00 98.50 85 ILE A C 1
ATOM 698 O O . ILE A 1 85 ? -12.269 -0.505 8.638 1.00 98.50 85 ILE A O 1
ATOM 702 N N . PHE A 1 86 ? -10.293 -1.157 7.767 1.00 98.56 86 PHE A N 1
ATOM 703 C CA . PHE A 1 86 ? -9.906 0.180 7.309 1.00 98.56 86 PHE A CA 1
ATOM 704 C C . PHE A 1 86 ? -9.488 0.229 5.842 1.00 98.56 86 PHE A C 1
ATOM 706 O O . PHE A 1 86 ? -9.471 1.314 5.267 1.00 98.56 86 PHE A O 1
ATOM 713 N N . TYR A 1 87 ? -9.203 -0.912 5.216 1.00 98.44 87 TYR A N 1
ATOM 714 C CA . TYR A 1 87 ? -8.845 -0.980 3.804 1.00 98.44 87 TYR A CA 1
ATOM 715 C C . TYR A 1 87 ? -9.582 -2.132 3.129 1.00 98.44 87 TYR A C 1
ATOM 717 O O . TYR A 1 87 ? -9.700 -3.216 3.699 1.00 98.44 87 TYR A O 1
ATOM 725 N N . LEU A 1 88 ? -10.059 -1.903 1.909 1.00 98.06 88 LEU A N 1
ATOM 726 C CA . LEU A 1 88 ? -10.716 -2.916 1.088 1.00 98.06 88 LEU A CA 1
ATOM 727 C C . LEU A 1 88 ? -10.054 -3.011 -0.276 1.00 98.06 88 LEU A C 1
ATOM 729 O O . LEU A 1 88 ? -9.664 -2.002 -0.869 1.00 98.06 88 LEU A O 1
ATOM 733 N N . GLU A 1 89 ? -10.002 -4.227 -0.801 1.00 97.06 89 GLU A N 1
ATOM 734 C CA . GLU A 1 89 ? -9.659 -4.445 -2.198 1.00 97.06 89 GLU A CA 1
ATOM 735 C C . GLU A 1 89 ? -10.769 -3.872 -3.100 1.00 97.06 89 GLU A C 1
ATOM 737 O O . GLU A 1 89 ? -11.912 -3.687 -2.661 1.00 97.06 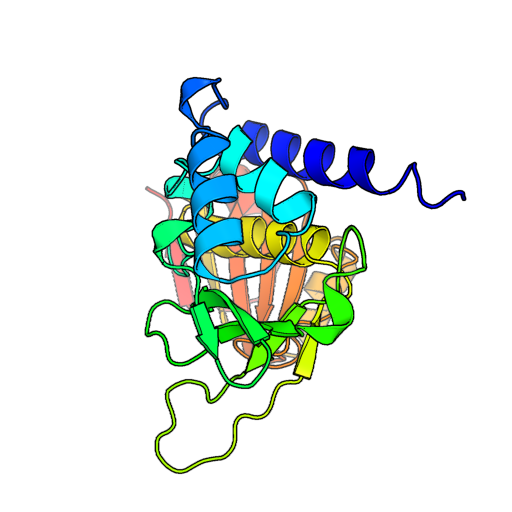89 GLU A O 1
ATOM 742 N N . ASN A 1 90 ? -10.437 -3.531 -4.347 1.00 93.94 90 ASN A N 1
ATOM 743 C CA . ASN A 1 90 ? -11.352 -2.908 -5.315 1.00 93.94 90 ASN A CA 1
ATOM 744 C C . ASN A 1 90 ? -12.737 -3.582 -5.398 1.00 93.94 90 ASN A C 1
ATOM 746 O O . ASN A 1 90 ? -13.769 -2.908 -5.400 1.00 93.94 90 ASN A O 1
ATOM 750 N N . GLN A 1 91 ? -12.774 -4.915 -5.437 1.00 92.25 91 GLN A N 1
ATOM 751 C CA . GLN A 1 91 ? -14.000 -5.718 -5.503 1.00 92.25 91 GLN A CA 1
ATOM 752 C C . GLN A 1 91 ? -14.560 -6.068 -4.120 1.00 92.25 91 GLN A C 1
ATOM 754 O O . GLN A 1 91 ? -15.598 -6.723 -4.023 1.00 92.25 91 GLN A O 1
ATOM 759 N N . SER A 1 92 ? -13.888 -5.632 -3.053 1.00 92.31 92 SER A N 1
ATOM 760 C CA . SER A 1 92 ? -14.214 -5.939 -1.661 1.00 92.31 92 SER A CA 1
ATOM 761 C C . SER A 1 92 ? -14.232 -7.436 -1.364 1.00 92.31 92 SER A C 1
ATOM 763 O O . SER A 1 92 ? -14.937 -7.876 -0.462 1.00 92.31 92 SER A O 1
ATOM 765 N N . VAL A 1 93 ? -13.453 -8.224 -2.113 1.00 93.94 93 VAL A N 1
ATOM 766 C CA . VAL A 1 93 ? -13.270 -9.659 -1.841 1.00 93.94 93 VAL A CA 1
ATOM 767 C C . VAL A 1 93 ? -12.238 -9.878 -0.740 1.00 93.94 93 VAL A C 1
ATOM 769 O O . VAL A 1 93 ? -12.351 -10.847 0.008 1.00 93.94 93 VAL A O 1
ATOM 772 N N . VAL A 1 94 ? -11.287 -8.950 -0.623 1.00 97.06 94 VAL A N 1
ATOM 773 C CA . VAL A 1 94 ? -10.224 -8.933 0.382 1.00 97.06 94 VAL A CA 1
ATOM 774 C C . VAL A 1 94 ? -10.371 -7.693 1.256 1.00 97.06 94 VAL A C 1
ATOM 776 O O . VAL A 1 94 ? -10.698 -6.608 0.761 1.00 97.06 94 VAL A O 1
ATOM 779 N N . ALA A 1 95 ? -10.130 -7.859 2.552 1.00 97.94 95 ALA A N 1
ATOM 780 C CA . ALA A 1 95 ? -10.134 -6.773 3.521 1.00 97.94 95 ALA A CA 1
ATOM 781 C C . ALA A 1 95 ? -8.850 -6.778 4.345 1.00 97.94 95 ALA A C 1
ATOM 783 O O . ALA A 1 95 ? -8.292 -7.836 4.639 1.00 97.94 95 ALA A O 1
ATOM 784 N N . TRP A 1 96 ? -8.429 -5.587 4.761 1.00 98.69 96 TRP A N 1
ATOM 785 C CA . TRP A 1 96 ? -7.365 -5.400 5.736 1.00 98.69 96 TRP A CA 1
ATOM 786 C C . TRP A 1 96 ? -7.910 -4.710 6.976 1.00 98.69 96 TRP A C 1
ATOM 788 O O . TRP A 1 96 ? -8.677 -3.738 6.904 1.00 98.69 96 TRP A O 1
ATOM 798 N N . GLY A 1 97 ? -7.502 -5.229 8.126 1.00 98.50 97 GLY A N 1
ATOM 799 C CA . GLY A 1 97 ? -8.010 -4.795 9.410 1.00 98.50 97 GLY A CA 1
ATOM 800 C C . GLY A 1 97 ? -6.981 -4.877 10.523 1.00 98.50 97 GLY A C 1
ATOM 801 O O . GLY A 1 97 ? -5.910 -5.463 10.384 1.00 98.50 97 GLY A O 1
ATOM 802 N N . ILE A 1 98 ? -7.333 -4.262 11.645 1.00 98.75 98 ILE A N 1
ATOM 803 C CA . ILE A 1 98 ? -6.524 -4.231 12.865 1.00 98.75 98 ILE A CA 1
ATOM 804 C C . ILE A 1 98 ? -7.296 -4.983 13.937 1.00 98.75 98 ILE A C 1
ATOM 806 O O . ILE A 1 98 ? -8.447 -4.632 14.207 1.00 98.75 98 ILE A O 1
ATOM 810 N N . ALA A 1 99 ? -6.694 -6.001 14.548 1.00 98.44 99 ALA A N 1
ATOM 811 C CA . ALA A 1 99 ? -7.361 -6.752 15.605 1.00 98.44 99 ALA A CA 1
ATOM 812 C C . ALA A 1 99 ? -7.690 -5.828 16.788 1.00 98.44 99 ALA A C 1
ATOM 814 O O . ALA A 1 99 ? -6.861 -5.021 17.214 1.00 98.44 99 ALA A O 1
ATOM 815 N N . LEU A 1 100 ? -8.892 -5.957 17.362 1.00 98.38 100 LEU A N 1
ATOM 816 C CA . LEU A 1 100 ? -9.322 -5.103 18.480 1.00 98.38 100 LEU A CA 1
ATOM 817 C C . LEU A 1 100 ? -8.378 -5.186 19.686 1.00 98.38 100 LEU A C 1
ATOM 819 O O . LEU A 1 100 ? -8.178 -4.194 20.384 1.00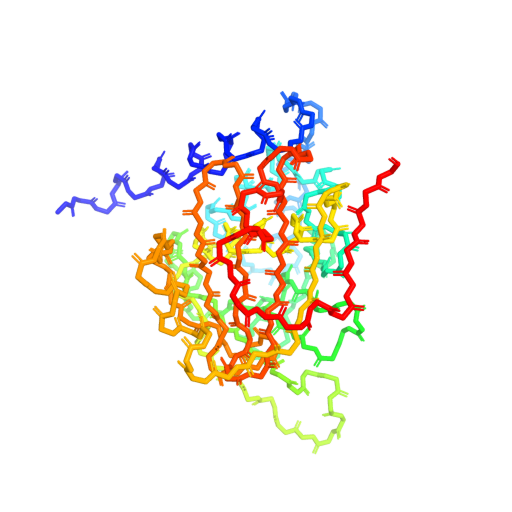 98.38 100 LEU A O 1
ATOM 823 N N . ASN A 1 101 ? -7.772 -6.354 19.903 1.00 97.62 101 ASN A N 1
ATOM 824 C CA . ASN A 1 101 ? -6.829 -6.579 20.997 1.00 97.62 101 ASN A CA 1
ATOM 825 C C . ASN A 1 101 ? -5.497 -5.834 20.810 1.00 97.62 101 ASN A C 1
ATOM 827 O O . ASN A 1 101 ? -4.813 -5.582 21.801 1.00 97.62 101 ASN A O 1
ATOM 831 N N . ASP A 1 102 ? -5.157 -5.441 19.581 1.00 98.00 102 ASP A N 1
ATOM 832 C CA . ASP A 1 102 ? -3.894 -4.769 19.266 1.00 98.00 102 ASP A CA 1
ATOM 833 C C . ASP A 1 102 ? -4.013 -3.241 19.277 1.00 98.00 102 ASP A C 1
ATOM 835 O O . ASP A 1 102 ? -2.998 -2.549 19.287 1.00 98.00 102 ASP A O 1
ATOM 839 N N . LEU A 1 103 ? -5.229 -2.684 19.358 1.00 96.31 103 LEU A N 1
ATOM 840 C CA . LEU A 1 103 ? -5.476 -1.231 19.343 1.00 96.31 103 LEU A CA 1
ATOM 841 C C . LEU A 1 103 ? -4.824 -0.456 20.502 1.00 96.31 103 LEU A C 1
ATOM 843 O O . LEU A 1 103 ? -4.774 0.772 20.469 1.00 96.31 103 LEU A O 1
ATOM 847 N N . GLY A 1 104 ? -4.323 -1.150 21.529 1.00 91.81 104 GLY A N 1
ATOM 848 C CA . GLY A 1 104 ? -3.493 -0.544 22.571 1.00 91.81 104 GLY A CA 1
ATOM 849 C C . GLY A 1 104 ? -2.089 -0.145 22.094 1.00 91.81 104 GLY A C 1
ATOM 850 O O . GLY A 1 104 ? -1.447 0.685 22.737 1.00 91.81 104 GLY A O 1
ATOM 851 N N . SER A 1 105 ? -1.610 -0.712 20.980 1.00 95.50 105 SER A N 1
ATOM 852 C CA . SER A 1 105 ? -0.347 -0.334 20.344 1.00 95.50 105 SER A CA 1
ATOM 853 C C . SER A 1 105 ? -0.505 0.981 19.569 1.00 95.50 105 SER A C 1
ATOM 855 O O . SER A 1 105 ? -1.503 1.161 18.866 1.00 95.50 105 SER A O 1
ATOM 857 N N . PRO A 1 106 ? 0.472 1.906 19.631 1.00 93.19 106 PRO A N 1
ATOM 858 C CA . PRO A 1 106 ? 0.421 3.145 18.854 1.00 93.19 106 PRO A CA 1
ATOM 859 C C . PRO A 1 106 ? 0.423 2.901 17.338 1.00 93.19 106 PRO A C 1
ATOM 861 O O . PRO A 1 106 ? -0.134 3.710 16.591 1.00 93.19 106 PRO A O 1
ATOM 864 N N . ASP A 1 107 ? 1.034 1.798 16.904 1.00 96.50 107 ASP A N 1
ATOM 865 C CA . ASP A 1 107 ? 1.171 1.389 15.509 1.00 96.50 107 ASP A CA 1
ATOM 866 C C . ASP A 1 107 ? 1.027 -0.145 15.409 1.00 96.50 107 ASP A C 1
ATOM 868 O O . ASP A 1 107 ? 2.024 -0.869 15.424 1.00 96.50 107 ASP A O 1
ATOM 872 N N . PRO A 1 108 ? -0.215 -0.660 15.459 1.00 98.00 108 PRO A N 1
ATOM 873 C CA . PRO A 1 108 ? -0.488 -2.089 15.570 1.00 98.00 108 PRO A CA 1
ATOM 874 C C . PRO A 1 108 ? -0.250 -2.843 14.253 1.00 98.00 108 PRO A C 1
ATOM 876 O O . PRO A 1 108 ? -0.221 -2.223 13.189 1.00 98.00 108 PRO A O 1
ATOM 879 N N . PRO A 1 109 ? -0.145 -4.181 14.299 1.00 98.31 109 PRO A N 1
ATOM 880 C CA . PRO A 1 109 ? -0.125 -5.010 13.102 1.00 98.31 109 PRO A CA 1
ATOM 881 C C . PRO A 1 109 ? -1.393 -4.863 12.258 1.00 98.31 109 PRO A C 1
ATOM 883 O O . PRO A 1 109 ? -2.478 -4.545 12.758 1.00 98.31 109 PRO A O 1
ATOM 886 N N . VAL A 1 110 ? -1.253 -5.143 10.966 1.00 98.62 110 VAL A N 1
ATOM 887 C CA . VAL A 1 110 ? -2.363 -5.242 10.017 1.00 98.62 110 VAL A CA 1
ATOM 888 C C . VAL A 1 110 ? -2.521 -6.696 9.618 1.00 98.62 110 VAL A C 1
ATOM 890 O O . VAL A 1 110 ? -1.552 -7.352 9.243 1.00 98.62 110 VAL A O 1
ATOM 893 N N . SER A 1 111 ? -3.754 -7.184 9.672 1.00 98.50 111 SER A N 1
ATOM 894 C CA . SER A 1 111 ? -4.128 -8.501 9.170 1.00 98.50 111 SER A CA 1
ATOM 895 C C . SER A 1 111 ? -4.898 -8.382 7.862 1.00 98.50 111 SER A C 1
ATOM 897 O O . SER A 1 111 ? -5.672 -7.440 7.678 1.00 98.50 111 SER A O 1
ATOM 899 N N . VAL A 1 112 ? -4.714 -9.350 6.971 1.00 98.12 112 VAL A N 1
ATOM 900 C CA . VAL A 1 112 ? -5.492 -9.527 5.745 1.00 98.12 112 VAL A CA 1
ATOM 901 C C . VAL A 1 112 ? -6.451 -10.701 5.897 1.00 98.12 112 VAL A C 1
ATOM 903 O O . VAL A 1 112 ? -6.094 -11.738 6.455 1.00 98.12 112 VAL A O 1
ATOM 906 N N . ASP A 1 113 ? -7.655 -10.557 5.356 1.00 97.31 113 ASP A N 1
ATOM 907 C CA . ASP A 1 113 ? -8.543 -11.674 5.056 1.00 97.31 113 ASP A CA 1
ATOM 908 C C . ASP A 1 113 ? -8.763 -11.756 3.545 1.00 97.31 113 ASP A C 1
ATOM 910 O O . ASP A 1 113 ? -9.495 -10.959 2.951 1.00 97.31 113 ASP A O 1
ATOM 914 N N . LEU A 1 114 ? -8.126 -12.753 2.927 1.00 94.75 114 LEU A N 1
ATOM 915 C CA . LEU A 1 114 ? -8.197 -13.017 1.486 1.00 94.75 114 LEU A CA 1
ATOM 916 C C . LEU A 1 114 ? -9.577 -13.525 1.033 1.00 94.75 114 LEU A C 1
ATOM 918 O O . LEU A 1 114 ? -9.847 -13.600 -0.166 1.00 94.75 114 LEU A O 1
ATOM 922 N N . GLY A 1 115 ? -10.435 -13.921 1.975 1.00 92.50 115 GLY A N 1
ATOM 923 C CA . GLY A 1 115 ? -11.757 -14.480 1.728 1.00 92.50 115 GLY A CA 1
ATOM 924 C C . GLY A 1 115 ? -12.899 -13.636 2.283 1.00 92.50 115 GLY A C 1
ATOM 925 O O . GLY A 1 115 ? -13.987 -14.186 2.429 1.00 92.50 115 GLY A O 1
ATOM 926 N N . TYR A 1 116 ? -12.692 -12.347 2.562 1.00 92.12 116 TYR A N 1
ATOM 927 C CA . TYR A 1 116 ? -13.642 -11.480 3.269 1.00 92.12 116 TYR A CA 1
ATOM 928 C C . TYR A 1 116 ? -15.081 -11.514 2.715 1.00 92.12 116 TYR A C 1
ATOM 930 O O . TYR A 1 116 ? -16.034 -11.608 3.488 1.00 92.12 116 TYR A O 1
ATOM 938 N N . ALA A 1 117 ? -15.280 -11.545 1.391 1.00 89.56 117 ALA A N 1
ATOM 939 C CA . ALA A 1 117 ? -16.628 -11.638 0.796 1.00 89.56 117 ALA A CA 1
ATOM 940 C C . ALA A 1 117 ? -17.213 -13.070 0.710 1.00 89.56 117 ALA A C 1
ATOM 942 O O . ALA A 1 117 ? -18.312 -13.279 0.175 1.00 89.56 117 ALA A O 1
ATOM 943 N N . SER A 1 118 ? -16.493 -14.090 1.187 1.00 88.00 118 SER A N 1
ATOM 944 C CA . SER A 1 118 ? -16.891 -15.497 1.065 1.00 88.00 118 SER A CA 1
ATOM 945 C C . SER A 1 118 ? -17.972 -15.862 2.079 1.00 88.00 118 SER A C 1
ATOM 947 O O . SER A 1 118 ? -17.704 -16.216 3.225 1.00 88.00 118 SER A O 1
ATOM 949 N N . HIS A 1 119 ? -19.222 -15.850 1.624 1.00 79.44 119 HIS A N 1
ATOM 950 C CA . HIS A 1 119 ? -20.373 -16.190 2.452 1.00 79.44 119 HIS A CA 1
ATOM 951 C C . HIS A 1 119 ? -20.297 -17.641 2.956 1.00 79.44 119 HIS A C 1
ATOM 953 O O . HIS A 1 119 ? -20.028 -18.571 2.193 1.00 79.44 119 HIS A O 1
ATOM 959 N N . GLY A 1 120 ? -20.581 -17.840 4.245 1.00 77.12 120 GLY A N 1
ATOM 960 C CA . GLY A 1 120 ? -20.635 -19.170 4.861 1.00 77.12 120 GLY A CA 1
ATOM 961 C C . GLY A 1 120 ? -19.272 -19.798 5.164 1.00 77.12 120 GLY A C 1
ATOM 962 O O . GLY A 1 120 ? -19.222 -20.977 5.515 1.00 77.12 120 GLY A O 1
ATOM 963 N N . ARG A 1 121 ? -18.175 -19.039 5.047 1.00 80.94 121 ARG A N 1
ATOM 964 C CA . ARG A 1 121 ? -16.849 -19.436 5.534 1.00 80.94 121 ARG A CA 1
ATOM 965 C C . ARG A 1 121 ? -16.470 -18.611 6.756 1.00 80.94 121 ARG A C 1
ATOM 967 O O . ARG A 1 121 ? -16.892 -17.470 6.892 1.00 80.94 121 ARG A O 1
ATOM 974 N N . ALA A 1 122 ? -15.695 -19.219 7.649 1.00 85.44 122 ALA A N 1
ATOM 975 C CA . ALA A 1 122 ? -15.052 -18.475 8.721 1.00 85.44 122 ALA A CA 1
ATOM 976 C C . ALA A 1 122 ? -13.962 -17.580 8.122 1.00 85.44 122 ALA A C 1
ATOM 978 O O . ALA A 1 122 ? -13.234 -18.028 7.231 1.00 85.44 122 ALA A O 1
ATOM 979 N N . HIS A 1 123 ? -13.860 -16.354 8.624 1.00 90.19 123 HIS A N 1
ATOM 980 C CA . HIS A 1 123 ? -12.795 -15.427 8.265 1.00 90.19 123 HIS A CA 1
ATOM 981 C C . HIS A 1 123 ? -11.441 -15.989 8.710 1.00 90.19 123 HIS A C 1
ATOM 983 O O . HIS A 1 123 ? -11.325 -16.604 9.776 1.00 90.19 123 HIS A O 1
ATOM 989 N N . GLN A 1 124 ? -10.429 -15.831 7.859 1.00 92.94 124 GLN A N 1
ATOM 990 C CA . GLN A 1 124 ? -9.077 -16.337 8.096 1.00 92.94 124 GLN A CA 1
ATOM 991 C C . GLN A 1 124 ? -8.088 -15.182 8.026 1.00 92.94 124 GLN A C 1
ATOM 993 O O . GLN A 1 124 ? -7.406 -14.987 7.024 1.00 92.94 124 GLN A O 1
ATOM 998 N N . TRP A 1 125 ? -8.038 -14.419 9.113 1.00 96.81 125 TRP A N 1
ATOM 999 C CA . TRP A 1 125 ? -7.096 -13.322 9.270 1.00 96.81 125 TRP A CA 1
ATOM 1000 C C . TRP A 1 125 ? -5.666 -13.845 9.403 1.00 96.81 125 TRP A C 1
ATOM 1002 O O . TRP A 1 125 ? -5.383 -14.707 10.240 1.00 96.81 125 TRP A O 1
ATOM 1012 N N . VAL A 1 126 ? -4.766 -13.305 8.588 1.00 96.56 126 VAL A N 1
ATOM 1013 C CA . VAL A 1 126 ? -3.321 -13.552 8.649 1.00 96.56 126 VAL A CA 1
ATOM 1014 C C . VAL A 1 126 ? -2.615 -12.210 8.770 1.00 96.56 126 VAL A C 1
ATOM 1016 O O . VAL A 1 126 ? -3.027 -11.252 8.124 1.00 96.56 126 VAL A O 1
ATOM 1019 N N . GLU A 1 127 ? -1.566 -12.122 9.588 1.00 97.06 127 GLU A N 1
ATOM 1020 C CA . GLU A 1 127 ? -0.738 -10.913 9.660 1.00 97.06 127 GLU A CA 1
ATOM 1021 C C . GLU A 1 127 ? -0.126 -10.617 8.280 1.00 97.06 127 GLU A C 1
ATOM 1023 O O . GLU A 1 127 ? 0.587 -11.447 7.720 1.00 97.06 127 GLU A O 1
ATOM 1028 N N . GLU A 1 128 ? -0.415 -9.434 7.744 1.00 97.25 128 GLU A N 1
ATOM 1029 C CA . GLU A 1 128 ? 0.108 -8.940 6.465 1.00 97.25 128 GLU A CA 1
ATOM 1030 C C . GLU A 1 128 ? 1.311 -8.021 6.690 1.00 97.25 128 GLU A C 1
ATOM 1032 O O . GLU A 1 128 ? 2.323 -8.102 5.997 1.00 97.25 128 GLU A O 1
ATOM 1037 N N . ASN A 1 129 ? 1.210 -7.157 7.701 1.00 97.38 129 ASN A N 1
ATOM 1038 C CA . ASN A 1 129 ? 2.228 -6.179 8.051 1.00 97.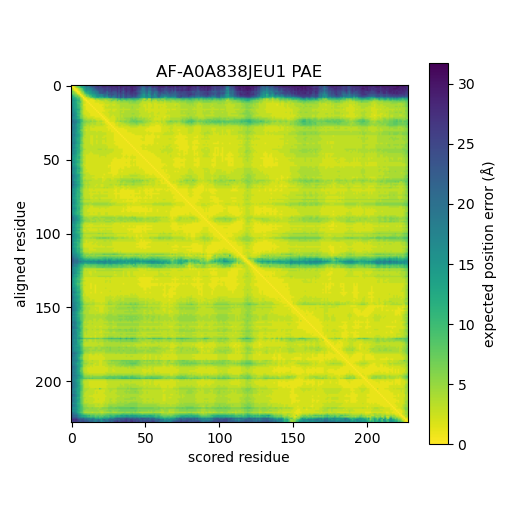38 129 ASN A CA 1
ATOM 1039 C C . ASN A 1 129 ? 2.352 -6.043 9.559 1.00 97.38 129 ASN A C 1
ATOM 1041 O O . ASN A 1 129 ? 1.368 -6.119 10.296 1.00 97.38 129 ASN A O 1
ATOM 1045 N N .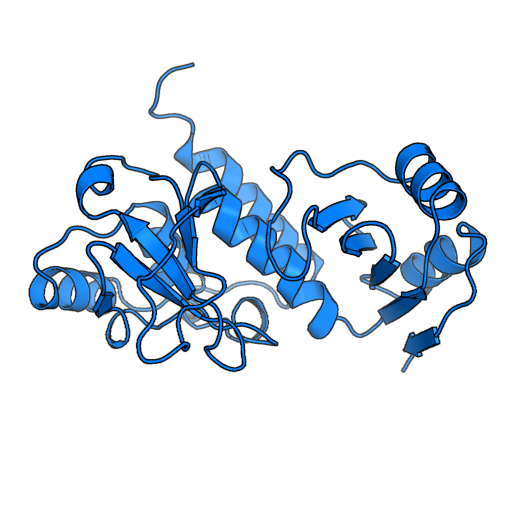 ARG A 1 130 ? 3.566 -5.732 10.015 1.00 95.69 130 ARG A N 1
ATOM 1046 C CA . ARG A 1 130 ? 3.843 -5.566 11.449 1.00 95.69 130 ARG A CA 1
ATOM 1047 C C . ARG A 1 130 ? 3.314 -4.259 12.014 1.00 95.69 130 ARG A C 1
ATOM 1049 O O . ARG A 1 130 ? 3.132 -4.161 13.224 1.00 95.69 130 ARG A O 1
ATOM 1056 N N . THR A 1 131 ? 3.111 -3.263 11.155 1.00 96.75 131 THR A N 1
ATOM 1057 C CA . THR A 1 131 ? 2.620 -1.942 11.541 1.00 96.75 131 THR A CA 1
ATOM 1058 C C . THR A 1 131 ? 1.662 -1.374 10.492 1.00 96.75 131 THR A C 1
ATOM 1060 O O . THR A 1 131 ? 1.779 -1.647 9.293 1.00 96.75 131 THR A O 1
ATOM 1063 N N . VAL A 1 132 ? 0.729 -0.527 10.930 1.00 97.62 132 VAL A N 1
ATOM 1064 C CA . VAL A 1 132 ? -0.165 0.240 10.051 1.00 97.62 132 VAL A CA 1
ATOM 1065 C C . VAL A 1 132 ? 0.643 1.175 9.162 1.00 97.62 132 VAL A C 1
ATOM 1067 O O . VAL A 1 132 ? 0.340 1.314 7.979 1.00 97.62 132 VAL A O 1
ATOM 1070 N N . SER A 1 133 ? 1.659 1.836 9.719 1.00 96.12 133 SER A N 1
ATOM 1071 C CA . SER A 1 133 ? 2.520 2.755 8.963 1.00 96.12 133 SER A CA 1
ATOM 1072 C C . SER A 1 133 ? 3.197 2.085 7.765 1.00 96.12 133 SER A C 1
ATOM 1074 O O . SER A 1 133 ? 3.252 2.662 6.677 1.00 96.12 133 SER A O 1
ATOM 1076 N N . GLU A 1 134 ? 3.684 0.860 7.958 1.00 95.31 134 GLU A N 1
ATOM 1077 C CA . GLU A 1 134 ? 4.327 0.052 6.927 1.00 95.31 134 GLU A CA 1
ATOM 1078 C C . GLU A 1 134 ? 3.322 -0.359 5.850 1.00 95.31 134 GLU A C 1
ATOM 1080 O O . GLU A 1 134 ? 3.560 -0.111 4.666 1.00 95.31 134 GLU A O 1
ATOM 1085 N N . PHE A 1 135 ? 2.162 -0.878 6.268 1.00 97.25 135 PHE A N 1
ATOM 1086 C CA . PHE A 1 135 ? 1.072 -1.249 5.367 1.00 97.25 135 PHE A CA 1
ATOM 1087 C C . PHE A 1 135 ? 0.611 -0.071 4.501 1.00 97.25 135 PHE A C 1
ATOM 1089 O O . PHE A 1 135 ? 0.519 -0.188 3.279 1.00 97.25 135 PHE A O 1
ATOM 1096 N N . LEU A 1 136 ? 0.357 1.090 5.116 1.00 96.94 136 LEU A N 1
ATOM 1097 C CA . LEU A 1 136 ? -0.052 2.295 4.394 1.00 96.94 136 LEU A CA 1
ATOM 1098 C C . LEU A 1 136 ? 1.000 2.703 3.365 1.00 96.94 136 LEU A C 1
ATOM 1100 O O . LEU A 1 136 ? 0.638 3.082 2.255 1.00 96.94 136 LEU A O 1
ATOM 1104 N N . PHE A 1 137 ? 2.292 2.612 3.697 1.00 95.44 137 PHE A N 1
ATOM 1105 C CA . PHE A 1 137 ? 3.341 2.948 2.741 1.00 95.44 137 PHE A CA 1
ATOM 1106 C C . PHE A 1 137 ? 3.365 1.960 1.567 1.00 95.44 137 PHE A C 1
ATOM 1108 O O . PHE A 1 137 ? 3.351 2.398 0.419 1.00 95.44 137 PHE A O 1
ATOM 1115 N N . GLN A 1 138 ? 3.317 0.648 1.809 1.00 95.62 138 GLN A N 1
ATOM 1116 C CA . GLN A 1 138 ? 3.239 -0.320 0.709 1.00 95.62 138 GLN A CA 1
ATOM 1117 C C . GLN A 1 138 ? 1.980 -0.139 -0.149 1.00 95.62 138 GLN A C 1
ATOM 1119 O O . GLN A 1 138 ? 2.070 -0.256 -1.369 1.00 95.62 138 GLN A O 1
ATOM 1124 N N . MET A 1 139 ? 0.843 0.248 0.440 1.00 96.44 139 MET A N 1
ATOM 1125 C CA . MET A 1 139 ? -0.357 0.610 -0.322 1.00 96.44 139 MET A CA 1
ATOM 1126 C C . MET A 1 139 ? -0.123 1.824 -1.224 1.00 96.44 139 MET A C 1
ATOM 1128 O O . MET A 1 139 ? -0.463 1.765 -2.397 1.00 96.44 139 MET A O 1
ATOM 1132 N N . VAL A 1 140 ? 0.548 2.883 -0.759 1.00 95.44 140 VAL A N 1
ATOM 1133 C CA . VAL A 1 140 ? 0.926 4.018 -1.633 1.00 95.44 140 VAL A CA 1
ATOM 1134 C C . VAL A 1 140 ? 1.775 3.581 -2.820 1.00 95.44 140 VAL A C 1
ATOM 1136 O O . VAL A 1 140 ? 1.603 4.095 -3.928 1.00 95.44 140 VAL A O 1
ATOM 1139 N N . LEU A 1 141 ? 2.718 2.665 -2.589 1.00 95.56 141 LEU A N 1
ATOM 1140 C CA . LEU A 1 141 ? 3.548 2.114 -3.656 1.00 95.56 141 LEU A CA 1
ATOM 1141 C C . LEU A 1 141 ? 2.679 1.322 -4.637 1.00 95.56 141 LEU A C 1
ATOM 1143 O O . LEU A 1 141 ? 2.735 1.564 -5.838 1.00 95.56 141 LEU A O 1
ATOM 1147 N N . HIS A 1 142 ? 1.832 0.429 -4.133 1.00 96.06 142 HIS A N 1
ATOM 1148 C CA . HIS A 1 142 ? 0.941 -0.377 -4.959 1.00 96.06 142 HIS A CA 1
ATOM 1149 C C . HIS A 1 142 ? -0.002 0.487 -5.812 1.00 96.06 142 HIS A C 1
ATOM 1151 O O . HIS A 1 142 ? -0.089 0.295 -7.022 1.00 96.06 142 HIS A O 1
ATOM 1157 N N . GLU A 1 143 ? -0.649 1.490 -5.223 1.00 96.12 143 GLU A N 1
ATOM 1158 C CA . GLU A 1 143 ? -1.546 2.407 -5.936 1.00 96.12 143 GLU A CA 1
ATOM 1159 C C . GLU A 1 143 ? -0.807 3.223 -7.012 1.00 96.12 143 GLU A C 1
ATOM 1161 O O . GLU A 1 143 ? -1.362 3.487 -8.082 1.00 96.12 143 GLU A O 1
ATOM 1166 N N . ALA A 1 144 ? 0.480 3.535 -6.803 1.00 94.69 144 ALA A N 1
ATOM 1167 C CA . ALA A 1 144 ? 1.307 4.210 -7.805 1.00 94.69 144 ALA A CA 1
ATOM 1168 C C . ALA A 1 144 ? 1.487 3.389 -9.095 1.00 94.69 144 ALA A C 1
ATOM 1170 O O . ALA A 1 144 ? 1.690 3.981 -10.158 1.00 94.69 144 ALA A O 1
ATOM 1171 N N . LEU A 1 145 ? 1.370 2.054 -9.037 1.00 94.12 145 LEU A N 1
ATOM 1172 C CA . LEU A 1 145 ? 1.388 1.204 -10.235 1.00 94.12 145 LEU A CA 1
ATOM 1173 C C . LEU A 1 145 ? 0.246 1.542 -11.195 1.00 94.12 145 LEU A C 1
ATOM 1175 O O . LEU A 1 145 ? 0.441 1.560 -12.408 1.00 94.12 145 LEU A O 1
ATOM 1179 N N . PHE A 1 146 ? -0.933 1.818 -10.638 1.00 92.69 146 PHE A N 1
ATOM 1180 C CA . PHE A 1 146 ? -2.158 2.080 -11.391 1.00 92.69 146 PHE A CA 1
ATOM 1181 C C . PHE A 1 146 ? -2.359 3.570 -11.676 1.00 92.69 146 PHE A C 1
ATOM 1183 O O . PHE A 1 146 ? -3.031 3.923 -12.642 1.00 92.69 146 PHE A O 1
ATOM 1190 N N . ALA A 1 147 ? -1.758 4.444 -10.864 1.00 92.81 147 ALA A N 1
ATOM 1191 C CA . ALA A 1 147 ? -1.778 5.888 -11.079 1.00 92.81 147 ALA A CA 1
ATOM 1192 C C . ALA A 1 147 ? -0.765 6.353 -12.139 1.00 92.81 147 ALA A C 1
ATOM 1194 O O . ALA A 1 147 ? -0.939 7.419 -12.733 1.00 92.81 147 ALA A O 1
ATOM 1195 N N . SER A 1 148 ? 0.323 5.599 -12.339 1.00 92.44 148 SER A N 1
ATOM 1196 C CA . SER A 1 148 ? 1.436 6.040 -13.176 1.00 92.44 148 SER A CA 1
ATOM 1197 C C . SER A 1 148 ? 1.098 6.066 -14.663 1.00 92.44 148 SER A C 1
ATOM 1199 O O . SER A 1 148 ? 0.531 5.136 -15.238 1.00 92.44 148 SER A O 1
ATOM 1201 N N . THR A 1 149 ? 1.569 7.136 -15.297 1.00 91.81 149 THR A N 1
ATOM 1202 C CA . THR A 1 149 ? 1.549 7.354 -16.737 1.00 91.81 149 THR A CA 1
ATOM 1203 C C . THR A 1 149 ? 2.719 6.713 -17.491 1.00 91.81 149 THR A C 1
ATOM 1205 O O . THR A 1 149 ? 2.846 6.879 -18.698 1.00 91.81 149 THR A O 1
ATOM 1208 N N . PHE A 1 150 ? 3.615 6.006 -16.817 1.00 95.88 150 PHE A N 1
ATOM 1209 C CA . PHE A 1 150 ? 4.692 5.274 -17.475 1.00 95.88 150 PHE A CA 1
ATOM 1210 C C . PHE A 1 150 ? 4.781 3.921 -16.805 1.00 95.88 150 PHE A C 1
ATOM 1212 O O . PHE A 1 150 ? 5.412 3.773 -15.760 1.00 95.88 150 PHE A O 1
ATOM 1219 N N . SER A 1 151 ? 4.099 2.942 -17.383 1.00 96.62 151 SER A N 1
ATOM 1220 C CA . SER A 1 151 ? 3.909 1.645 -16.751 1.00 96.62 151 SER A CA 1
ATOM 1221 C C . SER A 1 151 ? 4.075 0.502 -17.734 1.00 96.62 151 SER A C 1
ATOM 1223 O O . SER A 1 151 ? 4.023 0.665 -18.953 1.00 96.62 151 SER A O 1
ATOM 1225 N N . GLY A 1 152 ? 4.304 -0.681 -17.191 1.00 96.94 152 GLY A N 1
ATOM 1226 C CA . GLY A 1 152 ? 4.425 -1.902 -17.960 1.00 96.94 152 GLY A CA 1
ATOM 1227 C C . GLY A 1 152 ? 4.111 -3.112 -17.107 1.00 96.94 152 GLY A C 1
ATOM 1228 O O . GLY A 1 152 ? 4.126 -3.051 -15.878 1.00 96.94 152 GLY A O 1
ATOM 1229 N N . ASN A 1 153 ? 3.825 -4.227 -17.758 1.00 97.94 153 ASN A N 1
ATOM 1230 C CA . ASN A 1 153 ? 3.760 -5.510 -17.079 1.00 97.94 153 ASN A CA 1
ATOM 1231 C C . ASN A 1 153 ? 4.208 -6.640 -17.997 1.00 97.94 153 ASN A C 1
ATOM 1233 O O . ASN A 1 153 ? 4.178 -6.533 -19.229 1.00 97.94 153 ASN A O 1
ATOM 1237 N N . ALA A 1 154 ? 4.656 -7.720 -17.374 1.00 98.06 154 ALA A N 1
ATOM 1238 C CA . ALA A 1 154 ? 5.120 -8.900 -18.072 1.00 98.06 154 ALA A CA 1
ATOM 1239 C C . ALA A 1 154 ? 4.888 -10.148 -17.212 1.00 98.06 154 ALA A C 1
ATOM 1241 O O . ALA A 1 154 ? 5.038 -10.074 -15.988 1.00 98.06 154 ALA A O 1
ATOM 1242 N N . PRO A 1 155 ? 4.586 -11.303 -17.829 1.00 97.75 155 PRO A N 1
ATOM 1243 C CA . PRO A 1 155 ? 4.858 -12.572 -17.179 1.00 97.75 155 PRO A CA 1
ATOM 1244 C C . PRO A 1 155 ? 6.367 -12.702 -16.942 1.00 97.75 155 PRO A C 1
ATOM 1246 O O . PRO A 1 155 ? 7.171 -12.283 -17.781 1.00 97.75 155 PRO A O 1
ATOM 1249 N N . ILE A 1 156 ? 6.741 -13.294 -15.816 1.00 97.62 156 ILE A N 1
ATOM 1250 C CA . ILE A 1 156 ? 8.138 -13.503 -15.424 1.00 97.62 156 ILE A CA 1
ATOM 1251 C C . ILE A 1 156 ? 8.373 -14.949 -15.003 1.00 97.62 156 ILE A C 1
ATOM 1253 O O . ILE A 1 156 ? 7.435 -15.701 -14.755 1.00 97.62 156 ILE A O 1
ATOM 1257 N N . ASP A 1 157 ? 9.644 -15.321 -14.925 1.00 96.12 157 ASP A N 1
ATOM 1258 C CA . ASP A 1 157 ? 10.119 -16.596 -14.408 1.00 96.12 157 ASP A CA 1
ATOM 1259 C C . ASP A 1 157 ? 11.238 -16.385 -13.374 1.00 96.12 157 ASP A C 1
ATOM 1261 O O . ASP A 1 157 ? 11.585 -15.259 -13.008 1.00 96.12 157 ASP A O 1
ATOM 1265 N N . GLN A 1 158 ? 11.819 -17.483 -12.889 1.00 95.62 158 GLN A N 1
ATOM 1266 C CA . GLN A 1 158 ? 12.855 -17.428 -11.859 1.00 95.62 158 GLN A CA 1
ATOM 1267 C C . GLN A 1 158 ? 14.134 -16.706 -12.317 1.00 95.62 158 GLN A C 1
ATOM 1269 O O . GLN A 1 158 ? 14.809 -16.094 -11.490 1.00 95.62 158 GLN A O 1
ATOM 1274 N N . GLU A 1 159 ? 14.468 -16.765 -13.609 1.00 95.69 159 GLU A N 1
ATOM 1275 C CA . GLU A 1 159 ? 15.623 -16.058 -14.175 1.00 95.69 159 GLU A CA 1
ATOM 1276 C C . GLU A 1 159 ? 15.383 -14.546 -14.160 1.00 95.69 159 GLU A C 1
ATOM 1278 O O . GLU A 1 159 ? 16.201 -13.794 -13.629 1.00 95.69 159 GLU A O 1
ATOM 1283 N N . SER A 1 160 ? 14.204 -14.118 -14.614 1.00 96.56 160 SER A N 1
ATOM 1284 C CA . SER A 1 160 ? 13.763 -12.719 -14.580 1.00 96.56 160 SER A CA 1
ATOM 1285 C C . SER A 1 160 ? 13.742 -12.154 -13.153 1.00 96.56 160 SER A C 1
ATOM 1287 O O . SER A 1 160 ? 14.151 -11.017 -12.921 1.00 96.56 160 SER A O 1
ATOM 1289 N N . ILE A 1 161 ? 13.301 -12.947 -12.169 1.00 96.81 161 ILE A N 1
ATOM 1290 C CA . ILE A 1 161 ? 13.335 -12.560 -10.747 1.00 96.81 161 ILE A CA 1
ATOM 1291 C C . ILE A 1 161 ? 14.778 -12.357 -10.279 1.00 96.81 161 ILE A C 1
ATOM 1293 O O . ILE A 1 161 ? 15.058 -11.374 -9.596 1.00 96.81 161 ILE A O 1
ATOM 1297 N N . GLY A 1 162 ? 15.696 -13.239 -10.681 1.00 96.56 162 GLY A N 1
ATOM 1298 C CA . GLY A 1 162 ? 17.122 -13.092 -10.393 1.00 96.56 162 GLY A CA 1
ATOM 1299 C C . GLY A 1 162 ? 17.716 -11.810 -10.986 1.00 96.56 162 GLY A C 1
ATOM 1300 O O . GLY A 1 162 ? 18.451 -11.106 -10.292 1.00 96.56 162 GLY A O 1
ATOM 1301 N N . GLU A 1 163 ? 17.356 -11.455 -12.226 1.00 96.25 163 GLU A N 1
ATOM 1302 C CA . GLU A 1 163 ? 17.756 -10.177 -12.837 1.00 96.25 163 GLU A CA 1
ATOM 1303 C C . GLU A 1 163 ? 17.231 -8.977 -12.030 1.00 96.25 163 GLU A C 1
ATOM 1305 O O . GLU A 1 163 ? 17.971 -8.019 -11.783 1.00 96.25 163 GLU A O 1
ATOM 1310 N N . ILE A 1 164 ? 15.968 -9.028 -11.586 1.00 97.62 164 ILE A N 1
ATOM 1311 C CA . ILE A 1 164 ? 15.358 -7.969 -10.771 1.00 97.62 164 ILE A CA 1
ATOM 1312 C C . ILE A 1 164 ? 16.107 -7.821 -9.445 1.00 97.62 164 ILE A C 1
ATOM 1314 O O . ILE A 1 164 ? 16.528 -6.716 -9.106 1.00 97.62 164 ILE A O 1
ATOM 1318 N N . GLU A 1 165 ? 16.325 -8.917 -8.720 1.00 96.19 165 GLU A N 1
ATOM 1319 C CA . GLU A 1 165 ? 17.028 -8.925 -7.431 1.00 96.19 165 GLU A CA 1
ATOM 1320 C C . GLU A 1 165 ? 18.490 -8.462 -7.554 1.00 96.19 165 GLU A C 1
ATOM 1322 O O . GLU A 1 165 ? 19.035 -7.862 -6.625 1.00 96.19 165 GLU A O 1
ATOM 1327 N N . GLN A 1 166 ? 19.129 -8.696 -8.704 1.00 96.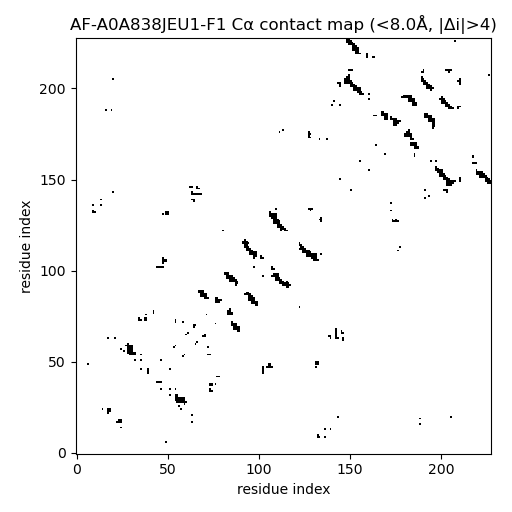44 166 GLN A N 1
ATOM 1328 C CA . GLN A 1 166 ? 20.495 -8.251 -8.976 1.00 96.44 166 GLN A CA 1
ATOM 1329 C C . GLN A 1 166 ? 20.592 -6.749 -9.284 1.00 96.44 166 GLN A C 1
ATOM 1331 O O . GLN A 1 166 ? 21.623 -6.125 -9.009 1.00 96.44 166 GLN A O 1
ATOM 1336 N N . HIS A 1 167 ? 19.565 -6.167 -9.904 1.00 96.19 167 HIS A N 1
ATOM 1337 C CA . HIS A 1 167 ? 19.635 -4.817 -10.469 1.00 96.19 167 HIS A CA 1
ATOM 1338 C C . HIS A 1 167 ? 18.802 -3.771 -9.737 1.00 96.19 167 HIS A C 1
ATOM 1340 O O . HIS A 1 167 ? 19.112 -2.582 -9.840 1.00 96.19 167 HIS A O 1
ATOM 1346 N N . TYR A 1 168 ? 17.792 -4.192 -8.985 1.00 97.31 168 TYR A N 1
ATOM 1347 C CA . TYR A 1 168 ? 16.879 -3.309 -8.278 1.00 97.31 168 TYR A CA 1
ATOM 1348 C C . TYR A 1 168 ? 16.931 -3.570 -6.781 1.00 97.31 168 TYR A C 1
ATOM 1350 O O . TYR A 1 168 ? 17.047 -4.699 -6.308 1.00 97.31 168 TYR A O 1
ATOM 1358 N N . THR A 1 169 ? 16.839 -2.491 -6.008 1.00 96.56 169 THR A N 1
ATOM 1359 C CA . THR A 1 169 ? 16.859 -2.593 -4.550 1.00 96.56 169 THR A CA 1
ATOM 1360 C C . THR A 1 169 ? 15.542 -3.185 -4.073 1.00 96.56 169 THR A C 1
ATOM 1362 O O . THR A 1 169 ? 14.492 -2.616 -4.357 1.00 96.56 169 THR A O 1
ATOM 1365 N N . HIS A 1 170 ? 15.592 -4.282 -3.313 1.00 95.44 170 HIS A N 1
ATOM 1366 C CA . HIS A 1 170 ? 14.426 -4.766 -2.577 1.00 95.44 170 HIS A CA 1
ATOM 1367 C C . HIS A 1 170 ? 14.038 -3.730 -1.515 1.00 95.44 170 HIS A C 1
ATOM 1369 O O . HIS A 1 170 ? 14.828 -3.421 -0.611 1.00 95.44 170 HIS A O 1
ATOM 1375 N N . LEU A 1 171 ? 12.839 -3.165 -1.642 1.00 91.81 171 LEU A N 1
ATOM 1376 C CA . LEU A 1 171 ? 12.275 -2.274 -0.639 1.00 91.81 171 LEU A CA 1
ATOM 1377 C C . LEU A 1 171 ? 11.950 -3.158 0.566 1.00 91.81 171 LEU A C 1
ATOM 1379 O O . LEU A 1 171 ? 11.172 -4.092 0.439 1.00 91.81 171 LEU A O 1
ATOM 1383 N N . ARG A 1 172 ? 12.631 -2.926 1.695 1.00 87.00 172 ARG A N 1
ATOM 1384 C CA . ARG A 1 172 ? 12.710 -3.828 2.864 1.00 87.00 172 ARG A CA 1
ATOM 1385 C C . ARG A 1 172 ? 11.407 -3.906 3.674 1.00 87.00 172 ARG A C 1
ATOM 1387 O O . ARG A 1 172 ? 11.415 -3.660 4.877 1.00 87.00 172 ARG A O 1
ATOM 1394 N N . PHE A 1 173 ? 10.321 -4.222 2.999 1.00 88.88 173 PHE A N 1
ATOM 1395 C CA . PHE A 1 173 ? 9.012 -4.506 3.550 1.00 88.88 173 PHE A CA 1
ATOM 1396 C C . PHE A 1 173 ? 8.805 -6.021 3.672 1.00 88.88 173 PHE A C 1
ATOM 1398 O O . PHE A 1 173 ? 9.540 -6.780 3.030 1.00 88.88 173 PHE A O 1
ATOM 1405 N N . PRO A 1 174 ? 7.847 -6.485 4.490 1.00 91.06 174 PRO A N 1
ATOM 1406 C CA . PRO A 1 174 ? 7.415 -7.873 4.448 1.00 91.06 174 PRO A CA 1
ATOM 1407 C C . PRO A 1 174 ? 6.750 -8.202 3.107 1.00 91.06 174 PRO A C 1
ATOM 1409 O O . PRO A 1 174 ? 6.177 -7.340 2.433 1.00 91.06 174 PRO A O 1
ATOM 1412 N N . ASP A 1 175 ? 6.822 -9.482 2.755 1.00 95.69 175 ASP A N 1
ATOM 1413 C CA . ASP A 1 175 ? 6.123 -10.033 1.605 1.00 95.69 175 ASP A CA 1
ATOM 1414 C C . ASP A 1 175 ? 4.617 -10.012 1.871 1.00 95.69 175 ASP A C 1
ATOM 1416 O O . ASP A 1 175 ? 4.150 -10.519 2.892 1.00 95.69 175 ASP A O 1
ATOM 1420 N N . TRP A 1 176 ? 3.854 -9.482 0.923 1.00 96.69 176 TRP A N 1
ATOM 1421 C CA . TRP A 1 176 ? 2.399 -9.517 0.991 1.00 96.69 176 TRP A CA 1
ATOM 1422 C C . TRP A 1 176 ? 1.844 -10.898 0.624 1.00 96.69 176 TRP A C 1
ATOM 1424 O O . TRP A 1 176 ? 2.416 -11.624 -0.202 1.00 96.69 176 TRP A O 1
ATOM 1434 N N . HIS A 1 177 ? 0.711 -11.268 1.222 1.00 96.50 177 HIS A N 1
ATOM 1435 C CA . HIS A 1 177 ? -0.075 -12.429 0.810 1.00 96.50 177 HIS A CA 1
ATOM 1436 C C . HIS A 1 177 ? -0.989 -12.101 -0.374 1.00 96.50 177 HIS A C 1
ATOM 1438 O O . HIS A 1 177 ? -1.314 -12.992 -1.162 1.00 96.50 177 HIS A O 1
ATOM 1444 N N . TRP A 1 178 ? -1.390 -10.835 -0.517 1.00 94.50 178 TRP A N 1
ATOM 1445 C CA . TRP A 1 178 ? -2.212 -10.349 -1.625 1.00 94.50 178 TRP A CA 1
ATOM 1446 C C . TRP A 1 178 ? -1.370 -9.613 -2.689 1.00 94.50 178 TRP A C 1
ATOM 1448 O O . TRP A 1 178 ? -0.425 -8.910 -2.340 1.00 94.50 178 TRP A O 1
ATOM 1458 N N . PRO A 1 179 ? -1.715 -9.706 -3.989 1.00 92.19 179 PRO A N 1
ATOM 1459 C CA . PRO A 1 179 ? -2.738 -10.578 -4.576 1.00 92.19 179 PRO A CA 1
ATOM 1460 C C . PRO A 1 179 ? -2.299 -12.042 -4.680 1.00 92.19 179 PRO A C 1
ATOM 1462 O O . PRO A 1 179 ? -3.147 -12.924 -4.803 1.00 92.19 179 PRO A O 1
ATOM 1465 N N . VAL A 1 180 ? -0.990 -12.298 -4.626 1.00 94.00 180 VAL A N 1
ATOM 1466 C CA . VAL A 1 180 ? -0.386 -13.635 -4.638 1.00 94.00 180 VAL A CA 1
ATOM 1467 C C . VAL A 1 180 ? 0.817 -13.631 -3.704 1.00 94.00 180 VAL A C 1
ATOM 1469 O O . VAL A 1 180 ? 1.656 -12.737 -3.783 1.00 94.00 180 VAL A O 1
ATOM 1472 N N . HIS A 1 181 ? 0.937 -14.646 -2.853 1.00 94.06 181 HIS A N 1
ATOM 1473 C CA . HIS A 1 181 ? 2.084 -14.777 -1.963 1.00 94.06 181 HIS A CA 1
ATOM 1474 C C . HIS A 1 181 ? 3.294 -15.433 -2.666 1.00 94.06 181 HIS A C 1
ATOM 1476 O O . HIS A 1 181 ? 3.124 -16.494 -3.276 1.00 94.06 181 HIS A O 1
ATOM 1482 N N . PRO A 1 182 ? 4.522 -14.895 -2.528 1.00 96.00 182 PRO A N 1
ATOM 1483 C CA . PRO A 1 182 ? 4.847 -13.585 -1.963 1.00 96.00 182 PRO A CA 1
ATOM 1484 C C . PRO A 1 182 ? 4.696 -12.461 -2.997 1.00 96.00 182 PRO A C 1
ATOM 1486 O O . PRO A 1 182 ? 5.165 -12.596 -4.127 1.00 96.00 182 PRO A O 1
ATOM 1489 N N . THR A 1 183 ? 4.124 -11.324 -2.602 1.00 97.44 183 THR A N 1
ATOM 1490 C CA . THR A 1 183 ? 4.200 -10.081 -3.385 1.00 97.44 183 THR A CA 1
ATOM 1491 C C . THR A 1 183 ? 5.286 -9.173 -2.810 1.00 97.44 183 THR A C 1
ATOM 1493 O O . THR A 1 183 ? 5.276 -8.864 -1.619 1.00 97.44 183 THR A O 1
ATOM 1496 N N . ARG A 1 184 ? 6.250 -8.778 -3.653 1.00 97.19 184 ARG A N 1
ATOM 1497 C CA . ARG A 1 184 ? 7.497 -8.093 -3.259 1.00 97.19 184 ARG A CA 1
ATOM 1498 C C . ARG A 1 184 ? 7.716 -6.810 -4.047 1.00 97.19 184 ARG A C 1
ATOM 1500 O O . ARG A 1 184 ? 7.396 -6.744 -5.232 1.00 97.19 184 ARG A O 1
ATOM 1507 N N . PHE A 1 185 ? 8.319 -5.814 -3.404 1.00 97.62 185 PHE A N 1
ATOM 1508 C CA . PHE A 1 185 ? 8.486 -4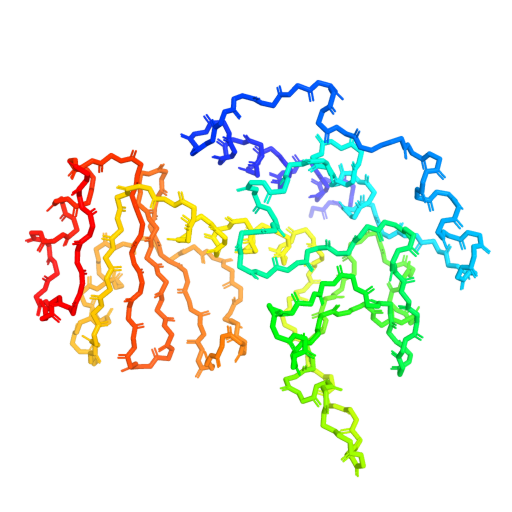.468 -3.953 1.00 97.62 185 PHE A CA 1
ATOM 1509 C C . PHE A 1 185 ? 9.967 -4.147 -4.166 1.00 97.62 185 PHE A C 1
ATOM 1511 O O . PHE A 1 185 ? 10.776 -4.251 -3.247 1.00 97.62 185 PHE A O 1
ATOM 1518 N N . PHE A 1 186 ? 10.326 -3.699 -5.363 1.00 97.69 186 PHE A N 1
ATOM 1519 C CA . PHE A 1 186 ? 11.683 -3.314 -5.738 1.00 97.69 186 PHE A CA 1
ATOM 1520 C C . PHE A 1 186 ? 11.691 -1.935 -6.387 1.00 97.69 186 PHE A C 1
ATOM 1522 O O . PHE A 1 186 ? 10.693 -1.494 -6.954 1.00 97.69 186 PHE A O 1
ATOM 1529 N N . GLY A 1 187 ? 12.839 -1.267 -6.355 1.00 95.56 187 GLY A N 1
ATOM 1530 C CA . GLY A 1 187 ? 13.055 -0.044 -7.116 1.00 95.56 187 GLY A CA 1
ATOM 1531 C C . GLY A 1 187 ? 13.724 1.054 -6.312 1.00 95.56 187 GLY A C 1
ATOM 1532 O O . GLY A 1 187 ? 14.544 0.803 -5.427 1.00 95.56 187 GLY A O 1
ATOM 1533 N N . ASP A 1 188 ? 13.408 2.287 -6.678 1.00 92.81 188 ASP A N 1
ATOM 1534 C CA . ASP A 1 188 ? 14.005 3.503 -6.149 1.00 92.81 188 ASP A CA 1
ATOM 1535 C C . ASP A 1 188 ? 13.020 4.680 -6.256 1.00 92.81 188 ASP A C 1
ATOM 1537 O O . ASP A 1 188 ? 11.806 4.507 -6.309 1.00 92.81 188 ASP A O 1
ATOM 1541 N N . ARG A 1 189 ? 13.531 5.915 -6.252 1.00 90.75 189 ARG A N 1
ATOM 1542 C CA . ARG A 1 189 ? 12.689 7.109 -6.374 1.00 90.75 189 ARG A CA 1
ATOM 1543 C C . ARG A 1 189 ? 12.128 7.347 -7.772 1.00 90.75 189 ARG A C 1
ATOM 1545 O O . ARG A 1 189 ? 11.265 8.209 -7.901 1.00 90.75 189 ARG A O 1
ATOM 1552 N N . GLU A 1 190 ? 12.629 6.681 -8.806 1.00 94.44 190 GLU A N 1
ATOM 1553 C CA . GLU A 1 190 ? 12.197 6.871 -10.195 1.00 94.44 190 GLU A CA 1
ATOM 1554 C C . GLU A 1 190 ? 11.383 5.700 -10.733 1.00 94.44 190 GLU A C 1
ATOM 1556 O O . GLU A 1 190 ? 10.588 5.894 -11.656 1.00 94.44 190 GLU A O 1
ATOM 1561 N N . THR A 1 191 ? 11.600 4.508 -10.181 1.00 96.75 191 THR A N 1
ATOM 1562 C CA . THR A 1 191 ? 11.044 3.245 -10.661 1.00 96.75 191 THR A CA 1
ATOM 1563 C C . THR A 1 191 ? 10.495 2.418 -9.512 1.00 96.75 191 THR A C 1
ATOM 1565 O O . THR A 1 191 ? 11.090 2.347 -8.439 1.00 96.75 191 THR A O 1
ATOM 1568 N N . LEU A 1 192 ? 9.367 1.768 -9.763 1.00 98.00 192 LEU A N 1
ATOM 1569 C CA . LEU A 1 192 ? 8.747 0.801 -8.877 1.00 98.00 192 LEU A CA 1
ATOM 1570 C C . LEU A 1 192 ? 8.484 -0.475 -9.667 1.00 98.00 192 LEU A C 1
ATOM 1572 O O . LEU A 1 192 ? 7.884 -0.432 -10.740 1.00 98.00 192 LEU A O 1
ATOM 1576 N N . LEU A 1 193 ? 8.930 -1.599 -9.128 1.00 98.38 193 LEU A N 1
ATOM 1577 C CA . LEU A 1 193 ? 8.694 -2.931 -9.653 1.00 98.38 193 LEU A CA 1
ATOM 1578 C C . LEU A 1 193 ? 7.996 -3.738 -8.563 1.00 98.38 193 LEU A C 1
ATOM 1580 O O . LEU A 1 193 ? 8.477 -3.792 -7.432 1.00 98.38 193 LEU A O 1
ATOM 1584 N N . VAL A 1 194 ? 6.876 -4.371 -8.890 1.00 98.19 194 VAL A N 1
ATOM 1585 C CA . VAL A 1 194 ? 6.145 -5.240 -7.965 1.00 98.19 194 VAL A CA 1
ATOM 1586 C C . VAL A 1 194 ? 6.033 -6.624 -8.576 1.00 98.19 194 VAL A C 1
ATOM 1588 O O . VAL A 1 194 ? 5.489 -6.802 -9.666 1.00 98.19 194 VAL A O 1
ATOM 1591 N N . VAL A 1 195 ? 6.624 -7.588 -7.879 1.00 98.06 195 VAL A N 1
ATOM 1592 C CA . VAL A 1 195 ? 6.714 -8.989 -8.280 1.00 98.06 195 VAL A CA 1
ATOM 1593 C C . VAL A 1 195 ? 5.652 -9.763 -7.515 1.00 98.06 195 VAL A C 1
ATOM 1595 O O . VAL A 1 195 ? 5.754 -9.886 -6.296 1.00 98.06 195 VAL A O 1
ATOM 1598 N N . ASN A 1 196 ? 4.662 -10.294 -8.229 1.00 97.44 196 ASN A N 1
ATOM 1599 C CA . ASN A 1 196 ? 3.588 -11.106 -7.667 1.00 97.44 196 ASN A CA 1
ATOM 1600 C C . ASN A 1 196 ? 3.949 -12.587 -7.833 1.00 97.44 196 ASN A C 1
ATOM 1602 O O . ASN A 1 196 ? 3.857 -13.149 -8.931 1.00 97.44 196 ASN A O 1
ATOM 1606 N N . GLY A 1 197 ? 4.374 -13.219 -6.741 1.00 95.00 197 GLY A N 1
ATOM 1607 C CA . GLY A 1 197 ? 4.826 -14.604 -6.732 1.00 95.00 197 GLY A CA 1
ATOM 1608 C C . GLY A 1 197 ? 5.996 -14.834 -7.688 1.00 95.00 197 GLY A C 1
ATOM 1609 O O . GLY A 1 197 ? 6.951 -14.057 -7.730 1.00 95.00 197 GLY A O 1
ATOM 1610 N N . ALA A 1 198 ? 5.911 -15.916 -8.460 1.00 93.75 198 ALA A N 1
ATOM 1611 C CA . ALA A 1 198 ? 6.874 -16.248 -9.507 1.00 93.75 198 ALA A CA 1
ATOM 1612 C C . ALA A 1 198 ? 6.295 -16.083 -10.922 1.00 93.75 198 ALA A C 1
ATOM 1614 O O . ALA A 1 198 ? 6.780 -16.713 -11.856 1.00 93.75 198 ALA A O 1
ATOM 1615 N N . GLU A 1 199 ? 5.224 -15.296 -11.064 1.00 94.62 199 GLU A N 1
ATOM 1616 C CA . GLU A 1 199 ? 4.387 -15.324 -12.268 1.00 94.62 199 GLU A CA 1
ATOM 1617 C C . GLU A 1 199 ? 4.298 -13.978 -12.976 1.00 94.62 199 GLU A C 1
ATOM 1619 O O . GLU A 1 199 ? 4.268 -13.940 -14.208 1.00 94.62 199 GLU A O 1
ATOM 1624 N N . TRP A 1 200 ? 4.235 -12.872 -12.229 1.00 97.81 200 TRP A N 1
ATOM 1625 C CA . TRP A 1 200 ? 3.901 -11.579 -12.819 1.00 97.81 200 TRP A CA 1
ATOM 1626 C C . TRP A 1 200 ? 4.724 -10.424 -12.266 1.00 97.81 200 TRP A C 1
ATOM 1628 O O . TRP A 1 200 ? 4.947 -10.315 -11.061 1.00 97.81 200 TRP A O 1
ATOM 1638 N N . LEU A 1 201 ? 5.120 -9.526 -13.163 1.00 98.38 201 LEU A N 1
ATOM 1639 C CA . LEU A 1 201 ? 5.777 -8.263 -12.860 1.00 98.38 201 LEU A CA 1
ATOM 1640 C C . LEU A 1 201 ? 4.872 -7.099 -13.252 1.00 98.38 201 LEU A C 1
ATOM 1642 O O . LEU A 1 201 ? 4.410 -7.020 -14.391 1.00 98.38 201 LEU A O 1
ATOM 1646 N N . TRP A 1 202 ? 4.725 -6.149 -12.337 1.00 98.25 202 TRP A N 1
ATOM 1647 C CA . TRP A 1 202 ? 4.215 -4.808 -12.597 1.00 98.25 202 TRP A CA 1
ATOM 1648 C C . TRP A 1 202 ? 5.342 -3.793 -12.486 1.00 98.25 202 TRP A C 1
ATOM 1650 O O . TRP A 1 202 ? 6.174 -3.880 -11.586 1.00 98.25 202 TRP A O 1
ATOM 1660 N N . VAL A 1 203 ? 5.355 -2.813 -13.382 1.00 98.19 203 VAL A N 1
ATOM 1661 C CA . VAL A 1 203 ? 6.325 -1.720 -13.383 1.00 98.19 203 VAL A CA 1
ATOM 1662 C C . VAL A 1 203 ? 5.596 -0.398 -13.497 1.00 98.19 203 VAL A C 1
ATOM 1664 O O . VAL A 1 203 ? 4.723 -0.233 -14.348 1.00 98.19 203 VAL A O 1
ATOM 1667 N N . ALA A 1 204 ? 6.017 0.561 -12.686 1.00 97.88 204 ALA A N 1
ATOM 1668 C CA . ALA A 1 204 ? 5.712 1.966 -12.866 1.00 97.88 204 ALA A CA 1
ATOM 1669 C C . ALA A 1 204 ? 6.988 2.797 -12.793 1.00 97.88 204 ALA A C 1
ATOM 1671 O O . ALA A 1 204 ? 7.957 2.453 -12.115 1.00 97.88 204 ALA A O 1
ATOM 1672 N N . ALA A 1 205 ? 6.980 3.921 -13.490 1.00 97.12 205 ALA A N 1
ATOM 1673 C CA . ALA A 1 205 ? 8.065 4.877 -13.501 1.00 97.12 205 ALA A CA 1
ATOM 1674 C C . ALA A 1 205 ? 7.517 6.304 -13.458 1.00 97.12 205 ALA A C 1
ATOM 1676 O O . ALA A 1 205 ? 6.381 6.571 -13.845 1.00 97.12 205 ALA A O 1
ATOM 1677 N N . ARG A 1 206 ? 8.346 7.247 -13.013 1.00 94.56 206 ARG A N 1
ATOM 1678 C CA . ARG A 1 206 ? 7.975 8.674 -12.978 1.00 94.56 206 ARG A CA 1
ATOM 1679 C C . ARG A 1 206 ? 7.962 9.339 -14.348 1.00 94.56 206 ARG A C 1
ATOM 1681 O O . ARG A 1 206 ? 7.330 10.374 -14.531 1.00 94.56 206 ARG A O 1
ATOM 1688 N N . ASN A 1 207 ? 8.745 8.811 -15.280 1.00 93.88 207 ASN A N 1
ATOM 1689 C CA . ASN A 1 207 ? 8.896 9.354 -16.620 1.00 93.88 207 ASN A CA 1
ATOM 1690 C C . ASN A 1 207 ? 9.291 8.248 -17.605 1.00 93.88 207 ASN A C 1
ATOM 1692 O O . ASN A 1 207 ? 9.777 7.184 -17.209 1.00 93.88 207 ASN A O 1
ATOM 1696 N N . GLN A 1 208 ? 9.130 8.536 -18.894 1.00 95.06 208 GLN A N 1
ATOM 1697 C CA . GLN A 1 208 ? 9.449 7.614 -19.983 1.00 95.06 208 GLN A CA 1
ATOM 1698 C C . GLN A 1 208 ? 10.896 7.111 -19.926 1.00 95.06 208 GLN A C 1
ATOM 1700 O O . GLN A 1 208 ? 11.147 5.928 -20.124 1.00 95.06 208 GLN A O 1
ATOM 1705 N N . TYR A 1 209 ? 11.860 7.982 -19.612 1.00 95.75 209 TYR A N 1
ATOM 1706 C CA . TYR A 1 209 ? 13.270 7.593 -19.546 1.00 95.75 209 TYR A CA 1
ATOM 1707 C C . TYR A 1 209 ? 13.522 6.543 -18.457 1.00 95.75 209 TYR A C 1
ATOM 1709 O O . TYR A 1 209 ? 14.219 5.556 -18.692 1.00 95.75 209 TYR A O 1
ATOM 1717 N N . ALA A 1 210 ? 12.924 6.717 -17.279 1.00 96.69 210 ALA A N 1
ATOM 1718 C CA . ALA A 1 210 ? 12.996 5.746 -16.197 1.00 96.69 210 ALA A CA 1
ATOM 1719 C C . ALA A 1 210 ? 12.354 4.403 -16.582 1.00 96.69 210 ALA A C 1
ATOM 1721 O O . ALA A 1 210 ? 12.970 3.366 -16.340 1.00 96.69 210 ALA A O 1
ATOM 1722 N N . LEU A 1 211 ? 11.200 4.409 -17.263 1.00 97.19 211 LEU A N 1
ATOM 1723 C CA . LEU A 1 211 ? 10.584 3.180 -17.780 1.00 97.19 211 LEU A CA 1
ATOM 1724 C C . LEU A 1 211 ? 11.490 2.484 -18.804 1.00 97.19 211 LEU A C 1
ATOM 1726 O O . LEU A 1 211 ? 11.737 1.285 -18.699 1.00 97.19 211 LEU A O 1
ATOM 1730 N N . MET A 1 212 ? 12.057 3.233 -19.752 1.00 96.19 212 MET A N 1
ATOM 1731 C CA . MET A 1 212 ? 12.941 2.680 -20.783 1.00 96.19 212 MET A CA 1
ATOM 1732 C C . MET A 1 212 ? 14.233 2.098 -20.211 1.00 96.19 212 MET A C 1
ATOM 1734 O O . MET A 1 212 ? 14.735 1.110 -20.743 1.00 96.19 212 MET A O 1
ATOM 1738 N N . LYS A 1 213 ? 14.748 2.631 -19.094 1.00 96.19 213 LYS A N 1
ATOM 1739 C CA . LYS A 1 213 ? 15.850 1.987 -18.359 1.00 96.19 213 LYS A CA 1
ATOM 1740 C C . LYS A 1 213 ? 15.460 0.597 -17.851 1.00 96.19 213 LYS A C 1
ATOM 1742 O O . LYS A 1 213 ? 16.307 -0.290 -17.879 1.00 96.19 213 LYS A O 1
ATOM 1747 N N . VAL A 1 214 ? 14.217 0.406 -17.397 1.00 97.12 214 VAL A N 1
ATOM 1748 C CA . VAL A 1 214 ? 13.713 -0.908 -16.963 1.00 97.12 214 VAL A CA 1
ATOM 1749 C C . VAL A 1 214 ? 13.535 -1.841 -18.154 1.00 97.12 214 VAL A C 1
ATOM 1751 O O . VAL A 1 214 ? 14.055 -2.953 -18.138 1.00 97.12 214 VAL A O 1
ATOM 1754 N N . VAL A 1 215 ? 12.889 -1.364 -19.220 1.00 96.31 215 VAL A N 1
ATOM 1755 C CA . VAL A 1 215 ? 12.667 -2.138 -20.454 1.00 96.31 215 VAL A CA 1
ATOM 1756 C C . VAL A 1 215 ? 13.980 -2.601 -21.081 1.00 96.31 215 VAL A C 1
ATOM 1758 O O . VAL A 1 215 ? 14.076 -3.740 -21.521 1.00 96.31 215 VAL A O 1
ATOM 1761 N N . ALA A 1 216 ? 15.006 -1.750 -21.093 1.00 95.56 216 ALA A N 1
ATOM 1762 C CA . ALA A 1 216 ? 16.322 -2.103 -21.621 1.00 95.56 216 ALA A CA 1
ATOM 1763 C C . ALA A 1 216 ? 17.129 -3.028 -20.694 1.00 95.56 216 ALA A C 1
ATOM 1765 O O . ALA A 1 216 ? 18.120 -3.609 -21.135 1.00 95.56 216 ALA A O 1
ATOM 1766 N N . ARG A 1 217 ? 16.762 -3.115 -19.408 1.00 95.81 217 ARG A N 1
ATOM 1767 C CA . ARG A 1 217 ? 17.481 -3.904 -18.403 1.00 95.81 217 ARG A CA 1
ATOM 1768 C C . ARG A 1 217 ? 16.956 -5.327 -18.286 1.00 95.81 217 ARG A C 1
ATOM 1770 O O . ARG A 1 217 ? 17.770 -6.219 -18.091 1.00 95.81 217 ARG A O 1
ATOM 1777 N N . LEU A 1 218 ? 15.638 -5.504 -18.331 1.00 96.12 218 LEU A N 1
ATOM 1778 C CA . LEU A 1 218 ? 14.995 -6.786 -18.059 1.00 96.12 218 LEU A CA 1
ATOM 1779 C C . LEU A 1 218 ? 14.745 -7.570 -19.344 1.00 96.12 218 LEU A C 1
ATOM 1781 O O . LEU A 1 218 ? 14.127 -7.064 -20.284 1.00 96.12 218 LEU A O 1
ATOM 1785 N N . SER A 1 219 ? 15.150 -8.835 -19.345 1.00 93.69 219 SER A N 1
ATOM 1786 C CA . SER A 1 219 ? 15.010 -9.753 -20.479 1.00 93.69 219 SER A CA 1
ATOM 1787 C C . SER A 1 219 ? 13.623 -10.412 -20.530 1.00 93.69 219 SER A C 1
ATOM 1789 O O . SER A 1 219 ? 13.504 -11.622 -20.701 1.00 93.69 219 SER A O 1
ATOM 1791 N N . VAL A 1 220 ? 12.548 -9.627 -20.388 1.00 95.62 220 VAL A N 1
ATOM 1792 C CA . VAL A 1 220 ? 11.165 -10.136 -20.297 1.00 95.62 220 VAL A CA 1
ATOM 1793 C C . VAL A 1 220 ? 10.350 -9.860 -21.556 1.00 95.62 220 VAL A C 1
ATOM 1795 O O . VAL A 1 220 ? 10.541 -8.868 -22.264 1.00 95.62 220 VAL A O 1
ATOM 1798 N N . LYS A 1 221 ? 9.362 -10.720 -21.824 1.00 95.06 221 LYS A N 1
ATOM 1799 C CA . LYS A 1 221 ? 8.361 -10.457 -22.860 1.00 95.06 221 LYS A CA 1
ATOM 1800 C C . LYS A 1 221 ? 7.261 -9.562 -22.293 1.00 95.06 221 LYS A C 1
ATOM 1802 O O . LYS A 1 221 ? 6.297 -10.060 -21.718 1.00 95.06 221 LYS A O 1
ATOM 1807 N N . TRP A 1 222 ? 7.387 -8.256 -22.505 1.00 96.44 222 TRP A N 1
ATOM 1808 C CA . TRP A 1 222 ? 6.374 -7.279 -22.104 1.00 96.44 222 TRP A CA 1
ATOM 1809 C C . TRP A 1 222 ? 4.997 -7.633 -22.675 1.00 96.44 222 TRP A C 1
ATOM 1811 O O . TRP A 1 222 ? 4.814 -7.725 -23.891 1.00 96.44 222 TRP A O 1
ATOM 1821 N N . ALA A 1 223 ? 4.033 -7.853 -21.783 1.00 94.19 223 ALA A N 1
ATOM 1822 C CA . ALA A 1 223 ? 2.633 -8.039 -22.145 1.00 94.19 223 ALA A CA 1
ATOM 1823 C C . ALA A 1 223 ? 1.967 -6.689 -22.434 1.00 94.19 223 ALA A C 1
ATOM 1825 O O . ALA A 1 223 ? 1.076 -6.600 -23.279 1.00 94.19 223 ALA A O 1
ATOM 1826 N N . TYR A 1 224 ? 2.437 -5.639 -21.760 1.00 90.50 224 TYR A N 1
ATOM 1827 C CA . TYR A 1 224 ? 1.954 -4.278 -21.917 1.00 90.50 224 TYR A CA 1
ATOM 1828 C C . TYR A 1 224 ? 3.050 -3.261 -21.583 1.00 90.50 224 TYR A C 1
ATOM 1830 O O . TYR A 1 224 ? 3.818 -3.463 -20.641 1.00 90.50 224 TYR A O 1
ATOM 1838 N N . LEU A 1 225 ? 3.081 -2.162 -22.339 1.00 89.00 225 LEU A N 1
ATOM 1839 C CA . LEU A 1 225 ? 3.856 -0.949 -22.077 1.00 89.00 225 LEU A CA 1
ATOM 1840 C C . LEU A 1 225 ? 2.955 0.244 -22.394 1.00 89.00 225 LEU A C 1
ATOM 1842 O O . LEU A 1 225 ? 2.406 0.317 -23.495 1.00 89.00 225 LEU A O 1
ATOM 1846 N N . TRP A 1 226 ? 2.784 1.154 -21.439 1.00 77.00 226 TRP A N 1
ATOM 1847 C CA . TRP A 1 226 ? 2.056 2.398 -21.645 1.00 77.00 226 TRP A CA 1
ATOM 1848 C C . TRP A 1 226 ? 3.013 3.576 -21.655 1.00 77.00 226 TRP A C 1
ATOM 1850 O O . TRP A 1 226 ? 3.685 3.867 -20.663 1.00 77.00 226 TRP A O 1
ATOM 1860 N N . GLU A 1 227 ? 3.024 4.256 -22.794 1.00 68.19 227 GLU A N 1
ATOM 1861 C CA . GLU A 1 227 ? 3.687 5.529 -23.014 1.00 68.19 227 GLU A CA 1
ATOM 1862 C C . GLU A 1 227 ? 2.658 6.430 -23.718 1.00 68.19 227 GLU A C 1
ATOM 1864 O O . GLU A 1 227 ? 2.123 6.013 -24.751 1.00 68.19 227 GLU A O 1
ATOM 1869 N N . PRO A 1 228 ? 2.297 7.587 -23.138 1.00 56.09 228 PRO A N 1
ATOM 1870 C CA . PRO A 1 228 ? 1.303 8.491 -23.715 1.00 56.09 228 PRO A CA 1
ATOM 1871 C C . PRO A 1 228 ? 1.747 9.136 -25.034 1.00 56.09 228 PRO A C 1
ATOM 1873 O O . PRO A 1 228 ? 2.967 9.335 -25.237 1.00 56.09 228 PRO A O 1
#

Radius of gyration: 17.99 Å; Cα contacts (8 Å, |Δi|>4): 415; chains: 1; bounding box: 41×41×46 Å

Sequence (228 aa):
MREDEIGHHWWVSVKQWIADWYRPSGVEDGLPIMDCTQAESRLGIVLPQPLKEWYTTAGRRTDIHCVQNRLLSPSQLEIHDNHVIFYLENQSVVAWGIALNDLGSPDPPVSVDLGYASHGRAHQWVEENRTVSEFLFQMVLHEALFASTFSGNAPIDQESIGEIEQHYTHLRFPDWHWPVHPTRFFGDRETLLVVNGAEWLWVAARNQYALMKVVARLSVKWAYLWEP

pLDDT: mean 92.65, std 11.65, range [26.25, 98.75]